Protein AF-0000000067827475 (afdb_homodimer)

Secondary structure (DSSP, 8-state):
-----BSHHHHHHHHHHTB-TTSPBPPHHHHHHHHHHHHHHHTPBP--HHHHHHHHHHHHHTTTS-HHHHHHHHHHHTPPPPPHHHHHHHHS--/-----BSHHHHHHHHHHTB-TTSPBPPHHHHHHHHHHHHHHHTPBP--HHHHHHHHHHHHHTTTS-HHHHHHHHHHHTPPPPPHHHHHHHHS--

Sequence (188 aa):
MANTTKGADAIDQAIAAGIDFDGSAIPEAKLELYHQVMGLEAGRQRSGVSNTMRSRIVRIGAKHIVQAELDQKLIDAGFAPLKDKEIAFFYGAKMANTTKGADAIDQAIAAGIDFDGSAIPEAKLELYHQVMGLEAGRQRSGVSNTMRSRIVRIGAKHIVQAELDQKLIDAGFAPLKDKEIAFFYGAK

pLDDT: mean 93.43, std 9.94, range [40.47, 98.94]

Radius of gyration: 17.12 Å; Cα contacts (8 Å, |Δi|>4): 199; chains: 2; bounding box: 33×44×40 Å

Foldseek 3Di:
DPLDPDDPVSVVVCLVVQADPVGDGNDPVVSVVVCVVVVVCPPDDDDCPVVVVVVVCLVVVLVPDPQVVSQVVCVVVPHHGDDPVSCCVSVNDD/DPLDPDDPVSVVVCLVVQADPVGHGNDPVVSVVVCVVVVVCPPDDDDCPVVVVVVVCLVVVLVPPPQVVSQVVCVVVPHHGDDPVSCCVSVNDD

Structure (mmCIF, N/CA/C/O backbone):
data_AF-0000000067827475-model_v1
#
loop_
_entity.id
_entity.type
_entity.pdbx_description
1 polymer 'Ssr1528 protein'
#
loop_
_atom_site.group_PDB
_atom_site.id
_atom_site.type_symbol
_atom_site.label_atom_id
_atom_site.label_alt_id
_atom_site.label_comp_id
_atom_site.label_asym_id
_atom_site.label_entity_id
_atom_site.label_seq_id
_atom_site.pdbx_PDB_ins_code
_atom_site.Cartn_x
_atom_site.Cartn_y
_atom_site.Cartn_z
_atom_site.occupancy
_atom_site.B_iso_or_equiv
_atom_site.auth_seq_id
_atom_site.auth_comp_id
_atom_site.auth_asym_id
_atom_site.auth_atom_id
_atom_site.pdbx_PDB_model_num
ATOM 1 N N . MET A 1 1 ? -7.117 -18.734 19.328 1 40.47 1 MET A N 1
ATOM 2 C CA . MET A 1 1 ? -7.512 -17.328 19.375 1 40.47 1 MET A CA 1
ATOM 3 C C . MET A 1 1 ? -8.281 -16.938 18.109 1 40.47 1 MET A C 1
ATOM 5 O O . MET A 1 1 ? -8.023 -17.484 17.031 1 40.47 1 MET A O 1
ATOM 9 N N . ALA A 1 2 ? -9.352 -16.469 18.281 1 47.12 2 ALA A N 1
ATOM 10 C CA . ALA A 1 2 ? -10.258 -16.281 17.156 1 47.12 2 ALA A CA 1
ATOM 11 C C . ALA A 1 2 ? -9.617 -15.445 16.062 1 47.12 2 ALA A C 1
ATOM 13 O O . ALA A 1 2 ? -9.109 -14.352 16.328 1 47.12 2 ALA A O 1
ATOM 14 N N . ASN A 1 3 ? -9.086 -16.031 14.977 1 60.97 3 ASN A N 1
ATOM 15 C CA . ASN A 1 3 ? -8.43 -15.344 13.867 1 60.97 3 ASN A CA 1
ATOM 16 C C . ASN A 1 3 ? -9.297 -14.211 13.32 1 60.97 3 ASN A C 1
ATOM 18 O O . ASN A 1 3 ? -10.383 -14.445 12.797 1 60.97 3 ASN A O 1
ATOM 22 N N . THR A 1 4 ? -9.141 -13.016 13.883 1 77.06 4 THR A N 1
ATOM 23 C CA . THR A 1 4 ? -9.977 -11.898 13.438 1 77.06 4 THR A CA 1
ATOM 24 C C . THR A 1 4 ? -9.82 -11.664 11.938 1 77.06 4 THR A C 1
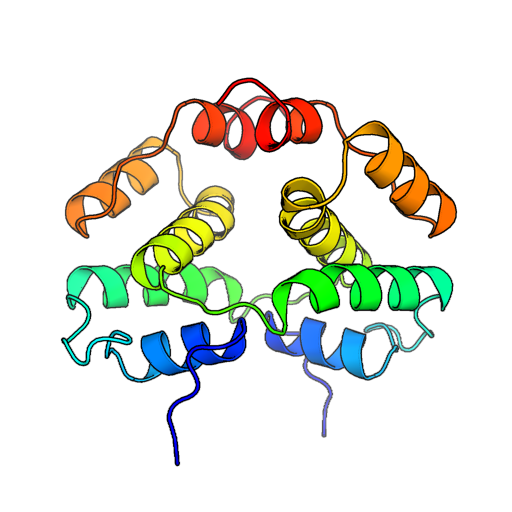ATOM 26 O O . THR A 1 4 ? -8.781 -11.984 11.359 1 77.06 4 THR A O 1
ATOM 29 N N . THR A 1 5 ? -10.914 -11.336 11.25 1 84 5 THR A N 1
ATOM 30 C CA . THR A 1 5 ? -10.922 -10.961 9.836 1 84 5 THR A CA 1
ATOM 31 C C . THR A 1 5 ? -11.023 -9.453 9.68 1 84 5 THR A C 1
ATOM 33 O O . THR A 1 5 ? -11.32 -8.961 8.586 1 84 5 THR A O 1
ATOM 36 N N . LYS A 1 6 ? -10.789 -8.859 10.789 1 86.62 6 LYS A N 1
ATOM 37 C CA . LYS A 1 6 ? -10.953 -7.406 10.75 1 86.62 6 LYS A CA 1
ATOM 38 C C . LYS A 1 6 ? -9.602 -6.703 10.672 1 86.62 6 LYS A C 1
ATOM 40 O O . LYS A 1 6 ? -8.68 -7.027 11.43 1 86.62 6 LYS A O 1
ATOM 45 N N . GLY A 1 7 ? -9.516 -5.797 9.703 1 87 7 GLY A N 1
ATOM 46 C CA . GLY A 1 7 ? -8.32 -4.965 9.633 1 87 7 GLY A CA 1
ATOM 47 C C . GLY A 1 7 ? -7.207 -5.582 8.812 1 87 7 GLY A C 1
ATOM 48 O O . GLY A 1 7 ? -7.281 -6.758 8.445 1 87 7 GLY A O 1
ATOM 49 N N . ALA A 1 8 ? -6.168 -4.723 8.602 1 87.25 8 ALA A N 1
ATOM 50 C CA . ALA A 1 8 ? -5.051 -5.129 7.754 1 87.25 8 ALA A CA 1
ATOM 51 C C . ALA A 1 8 ? -4.242 -6.25 8.406 1 87.25 8 ALA A C 1
ATOM 53 O O . ALA A 1 8 ? -3.721 -7.129 7.711 1 87.25 8 ALA A O 1
ATOM 54 N N . ASP A 1 9 ? -4.184 -6.258 9.68 1 90.31 9 ASP A N 1
ATOM 55 C CA . ASP A 1 9 ? -3.418 -7.273 10.398 1 90.31 9 ASP A CA 1
ATOM 56 C C . ASP A 1 9 ? -3.98 -8.672 10.133 1 90.31 9 ASP A C 1
ATOM 58 O O . ASP A 1 9 ? -3.232 -9.648 10.109 1 90.31 9 ASP A O 1
ATOM 62 N N . ALA A 1 10 ? -5.254 -8.719 10 1 92.75 10 ALA A N 1
ATOM 63 C CA . ALA A 1 10 ? -5.879 -10.008 9.719 1 92.75 10 ALA A CA 1
ATOM 64 C C . ALA A 1 10 ? -5.383 -10.586 8.398 1 92.75 10 ALA A C 1
ATOM 66 O O . ALA A 1 10 ? -5.141 -11.789 8.297 1 92.75 10 ALA A O 1
ATOM 67 N N . ILE A 1 11 ? -5.18 -9.742 7.41 1 94.31 11 ILE A N 1
ATOM 68 C CA . ILE A 1 11 ? -4.703 -10.172 6.102 1 94.31 11 ILE A CA 1
ATOM 69 C C . ILE A 1 11 ? -3.26 -10.656 6.211 1 94.31 11 ILE A C 1
ATOM 71 O O . ILE A 1 11 ? -2.904 -11.703 5.664 1 94.31 11 ILE A O 1
ATOM 75 N N . ASP A 1 12 ? -2.498 -9.891 6.949 1 93.5 12 ASP A N 1
ATOM 76 C CA . ASP A 1 12 ? -1.101 -10.273 7.141 1 93.5 12 ASP A CA 1
ATOM 77 C C . ASP A 1 12 ? -0.989 -11.641 7.809 1 93.5 12 ASP A C 1
ATOM 79 O O . ASP A 1 12 ? -0.145 -12.453 7.43 1 93.5 12 ASP A O 1
ATOM 83 N N . GLN A 1 13 ? -1.803 -11.906 8.789 1 94.5 13 GLN A N 1
ATOM 84 C CA . GLN A 1 13 ? -1.788 -13.18 9.492 1 94.5 13 GLN A CA 1
ATOM 85 C C . GLN A 1 13 ? -2.221 -14.32 8.57 1 94.5 13 GLN A C 1
ATOM 87 O O . GLN A 1 13 ? -1.64 -15.406 8.602 1 94.5 13 GLN A O 1
ATOM 92 N N . ALA A 1 14 ? -3.205 -14.039 7.773 1 96.12 14 ALA A N 1
ATOM 93 C CA . ALA A 1 14 ? -3.668 -15.039 6.812 1 96.12 14 ALA A CA 1
ATOM 94 C C . ALA A 1 14 ? -2.561 -15.406 5.832 1 96.12 14 ALA A C 1
ATOM 96 O O . ALA A 1 14 ? -2.324 -16.594 5.57 1 96.12 14 ALA A O 1
ATOM 97 N N . ILE A 1 15 ? -1.846 -14.398 5.32 1 96.75 15 ILE A N 1
ATOM 98 C CA . ILE A 1 15 ? -0.766 -14.609 4.363 1 96.75 15 ILE A CA 1
ATOM 99 C C . ILE A 1 15 ? 0.366 -15.391 5.031 1 96.75 15 ILE A C 1
ATOM 101 O O . ILE A 1 15 ? 0.892 -16.344 4.457 1 96.75 15 ILE A O 1
ATOM 105 N N . ALA A 1 16 ? 0.678 -15.031 6.227 1 95.81 16 ALA A N 1
ATOM 106 C CA . ALA A 1 16 ? 1.757 -15.688 6.961 1 95.81 16 ALA A CA 1
ATOM 107 C C . ALA A 1 16 ? 1.43 -17.156 7.215 1 95.81 16 ALA A C 1
ATOM 109 O O . ALA A 1 16 ? 2.309 -18.016 7.137 1 95.81 16 ALA A O 1
ATOM 110 N N . ALA A 1 17 ? 0.169 -17.422 7.441 1 96.5 17 ALA A N 1
ATOM 111 C CA . ALA A 1 17 ? -0.272 -18.781 7.738 1 96.5 17 ALA A CA 1
ATOM 112 C C . ALA A 1 17 ? -0.487 -19.594 6.457 1 96.5 17 ALA A C 1
ATOM 114 O O . ALA A 1 17 ? -0.572 -20.812 6.492 1 96.5 17 ALA A O 1
ATOM 115 N N . GLY A 1 18 ? -0.615 -18.844 5.289 1 97.5 18 GLY A N 1
ATOM 116 C CA . GLY A 1 18 ? -0.932 -19.5 4.031 1 97.5 18 GLY A CA 1
ATOM 117 C C . GLY A 1 18 ? -2.354 -20.031 3.975 1 97.5 18 GLY A C 1
ATOM 118 O O . GLY A 1 18 ? -2.627 -21.031 3.299 1 97.5 18 GLY A O 1
ATOM 119 N N . ILE A 1 19 ? -3.211 -19.484 4.828 1 96.44 19 ILE A N 1
ATOM 120 C CA . ILE A 1 19 ? -4.594 -19.938 4.93 1 96.44 19 ILE A CA 1
ATOM 121 C C . ILE A 1 19 ? -5.543 -18.75 4.762 1 96.44 19 ILE A C 1
ATOM 123 O O . ILE A 1 19 ? -5.422 -17.75 5.469 1 96.44 19 ILE A O 1
ATOM 127 N N . ASP A 1 20 ? -6.453 -18.891 3.818 1 95.62 20 ASP A N 1
ATOM 128 C CA . ASP A 1 20 ? -7.449 -17.844 3.588 1 95.62 20 ASP A CA 1
ATOM 129 C C . ASP A 1 20 ? -8.469 -17.797 4.727 1 95.62 20 ASP A C 1
ATOM 131 O O . ASP A 1 20 ? -8.5 -18.688 5.574 1 95.62 20 ASP A O 1
ATOM 135 N N . PHE A 1 21 ? -9.297 -16.734 4.762 1 93.06 21 PHE A N 1
ATOM 136 C CA . PHE A 1 21 ? -10.258 -16.531 5.844 1 93.06 21 PHE A CA 1
ATOM 137 C C . PHE A 1 21 ? -11.312 -17.625 5.852 1 93.06 21 PHE A C 1
ATOM 139 O O . PHE A 1 21 ? -11.859 -17.953 6.902 1 93.06 21 PHE A O 1
ATOM 146 N N . ASP A 1 22 ? -11.508 -18.219 4.723 1 92.44 22 ASP A N 1
ATOM 147 C CA . ASP A 1 22 ? -12.5 -19.297 4.656 1 92.44 22 ASP A CA 1
ATOM 148 C C . ASP A 1 22 ? -11.898 -20.641 5.047 1 92.44 22 ASP A C 1
ATOM 150 O O . ASP A 1 22 ? -12.57 -21.672 5.004 1 92.44 22 ASP A O 1
ATOM 154 N N . GLY A 1 23 ? -10.633 -20.656 5.34 1 93.5 23 GLY A N 1
ATOM 155 C CA . GLY A 1 23 ? -9.977 -21.859 5.824 1 93.5 23 GLY A CA 1
ATOM 156 C C . GLY A 1 23 ? -9.219 -22.609 4.746 1 93.5 23 GLY A C 1
ATOM 157 O O . GLY A 1 23 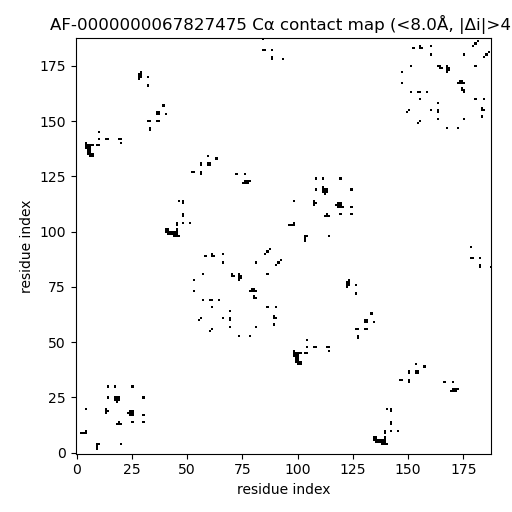? -8.461 -23.531 5.039 1 93.5 23 GLY A O 1
ATOM 158 N N . SER A 1 24 ? -9.352 -22.281 3.549 1 96.12 24 SER A N 1
ATOM 159 C CA . SER A 1 24 ? -8.648 -22.953 2.461 1 96.12 24 SER A CA 1
ATOM 160 C C . SER A 1 24 ? -7.199 -22.5 2.371 1 96.12 24 SER A C 1
ATOM 162 O O . SER A 1 24 ? -6.867 -21.391 2.766 1 96.12 24 SER A O 1
ATOM 164 N N . ALA A 1 25 ? -6.402 -23.359 1.829 1 97.81 25 ALA A N 1
ATOM 165 C CA . ALA A 1 25 ? -5 -23.016 1.624 1 97.81 25 ALA A CA 1
ATOM 166 C C . ALA A 1 25 ? -4.848 -21.984 0.509 1 97.81 25 ALA A C 1
ATOM 168 O O . ALA A 1 25 ? -5.535 -22.062 -0.513 1 97.81 25 ALA A O 1
ATOM 169 N N . ILE A 1 26 ? -3.965 -21.016 0.69 1 97.69 26 ILE A N 1
ATOM 170 C CA . ILE A 1 26 ? -3.572 -20.125 -0.394 1 97.69 26 ILE A CA 1
ATOM 171 C C . ILE A 1 26 ? -2.668 -20.859 -1.375 1 97.69 26 ILE A C 1
ATOM 173 O O . ILE A 1 26 ? -1.703 -21.516 -0.967 1 97.69 26 ILE A O 1
ATOM 177 N N . PRO A 1 27 ? -2.996 -20.781 -2.67 1 98.38 27 PRO A N 1
ATOM 178 C CA . PRO A 1 27 ? -2.152 -21.5 -3.625 1 98.38 27 PRO A CA 1
ATOM 179 C C . PRO A 1 27 ? -0.668 -21.172 -3.457 1 98.38 27 PRO A C 1
ATOM 181 O O . PRO A 1 27 ? -0.298 -20.016 -3.279 1 98.38 27 PRO A O 1
ATOM 184 N N . GLU A 1 28 ? 0.141 -22.141 -3.555 1 98.38 28 GLU A N 1
ATOM 185 C CA . GLU A 1 28 ? 1.573 -22.031 -3.297 1 98.38 28 GLU A CA 1
ATOM 186 C C . GLU A 1 28 ? 2.223 -21.031 -4.246 1 98.38 28 GLU A C 1
ATOM 188 O O . GLU A 1 28 ? 3.072 -20.234 -3.832 1 98.38 28 GLU A O 1
ATOM 193 N N . ALA A 1 29 ? 1.906 -21.062 -5.504 1 98.75 29 ALA A N 1
ATOM 194 C CA . ALA A 1 29 ? 2.496 -20.172 -6.492 1 98.75 29 ALA A CA 1
ATOM 195 C C . ALA A 1 29 ? 2.244 -18.703 -6.129 1 98.75 29 ALA A C 1
ATOM 197 O O . ALA A 1 29 ? 3.104 -17.844 -6.344 1 98.75 29 ALA A O 1
ATOM 198 N N . LYS A 1 30 ? 1.068 -18.391 -5.629 1 98.81 30 LYS A N 1
ATOM 199 C CA . LYS A 1 30 ? 0.747 -17.031 -5.195 1 98.81 30 LYS A CA 1
ATOM 200 C C . LYS A 1 30 ? 1.595 -16.625 -3.994 1 98.81 30 LYS A C 1
ATOM 202 O O . LYS A 1 30 ? 2.137 -15.523 -3.957 1 98.81 30 LYS A O 1
ATOM 207 N N . LEU A 1 31 ? 1.713 -17.516 -3.033 1 98.75 31 LEU A N 1
ATOM 208 C CA . LEU A 1 31 ? 2.512 -17.234 -1.846 1 98.75 31 LEU A CA 1
ATOM 209 C C . LEU A 1 31 ? 3.979 -17.031 -2.213 1 98.75 31 LEU A C 1
ATOM 211 O O . LEU A 1 31 ? 4.637 -16.141 -1.691 1 98.75 31 LEU A O 1
ATOM 215 N N . GLU A 1 32 ? 4.457 -17.875 -3.064 1 98.69 32 GLU A N 1
ATOM 216 C CA . GLU A 1 32 ? 5.855 -17.781 -3.473 1 98.69 32 GLU A CA 1
ATOM 217 C C . GLU A 1 32 ? 6.152 -16.453 -4.152 1 98.69 32 GLU A C 1
ATOM 219 O O . GLU A 1 32 ? 7.145 -15.797 -3.836 1 98.69 32 GLU A O 1
ATOM 224 N N . LEU A 1 33 ? 5.281 -16.062 -5.109 1 98.88 33 LEU A N 1
ATOM 225 C CA . LEU A 1 33 ? 5.496 -14.773 -5.766 1 98.88 33 LEU A CA 1
ATOM 226 C C . LEU A 1 33 ? 5.43 -13.633 -4.758 1 98.88 33 LEU A C 1
ATOM 228 O O . LEU A 1 33 ? 6.242 -12.703 -4.812 1 98.88 33 LEU A O 1
ATOM 232 N N . TYR A 1 34 ? 4.465 -13.648 -3.867 1 98.75 34 TYR A N 1
ATOM 233 C CA . TYR A 1 34 ? 4.328 -12.617 -2.846 1 98.75 34 TYR A CA 1
ATOM 234 C C . TYR A 1 34 ? 5.605 -12.484 -2.029 1 98.75 34 TYR A C 1
ATOM 236 O O . TYR A 1 34 ? 6.148 -11.383 -1.893 1 98.75 34 TYR A O 1
ATOM 244 N N . HIS A 1 35 ? 6.125 -13.555 -1.583 1 98.19 35 HIS A N 1
ATOM 245 C CA . HIS A 1 35 ? 7.328 -13.539 -0.756 1 98.19 35 HIS A CA 1
ATOM 246 C C . HIS A 1 35 ? 8.531 -13.055 -1.55 1 98.19 35 HIS A C 1
ATOM 248 O O . HIS A 1 35 ? 9.367 -12.312 -1.026 1 98.19 35 HIS A O 1
ATOM 254 N N . GLN A 1 36 ? 8.609 -13.5 -2.76 1 98.25 36 GLN A N 1
ATOM 255 C CA . GLN A 1 36 ? 9.703 -13.047 -3.613 1 98.25 36 GLN A CA 1
ATOM 256 C C . GLN A 1 36 ? 9.68 -11.523 -3.773 1 98.25 36 GLN A C 1
ATOM 258 O O . GLN A 1 36 ? 10.703 -10.859 -3.6 1 98.25 36 GLN A O 1
ATOM 263 N N . VAL A 1 37 ? 8.523 -11 -4.086 1 98.06 37 VAL A N 1
ATOM 264 C CA . VAL A 1 37 ? 8.406 -9.578 -4.391 1 98.06 37 VAL A CA 1
ATOM 265 C C . VAL A 1 37 ? 8.57 -8.758 -3.113 1 98.06 37 VAL A C 1
ATOM 267 O O . VAL A 1 37 ? 9.289 -7.758 -3.098 1 98.06 37 VAL A O 1
ATOM 270 N N . MET A 1 38 ? 7.945 -9.18 -2.016 1 96.5 38 MET A N 1
ATOM 271 C CA . MET A 1 38 ? 8.102 -8.469 -0.75 1 96.5 38 MET A CA 1
ATOM 272 C C . MET A 1 38 ? 9.555 -8.516 -0.279 1 96.5 38 MET A C 1
ATOM 274 O O . MET A 1 38 ? 10.031 -7.57 0.345 1 96.5 38 MET A O 1
ATOM 278 N N . GLY A 1 39 ? 10.227 -9.609 -0.627 1 95.69 39 GLY A N 1
ATOM 279 C CA . GLY A 1 39 ? 11.625 -9.781 -0.258 1 95.69 39 GLY A CA 1
ATOM 280 C C . GLY A 1 39 ? 12.539 -8.758 -0.902 1 95.69 39 GLY A C 1
ATOM 281 O O . GLY A 1 39 ? 13.633 -8.492 -0.397 1 95.69 39 GLY A O 1
ATOM 282 N N . LEU A 1 40 ? 12.148 -8.172 -2.01 1 94.12 40 LEU A N 1
ATOM 283 C CA . LEU A 1 40 ? 12.953 -7.172 -2.705 1 94.12 40 LEU A CA 1
ATOM 284 C C . LEU A 1 40 ? 13.109 -5.914 -1.856 1 94.12 40 LEU A C 1
ATOM 286 O O . LEU A 1 40 ? 14.094 -5.184 -2 1 94.12 40 LEU A O 1
ATOM 290 N N . GLU A 1 41 ? 12.109 -5.688 -0.916 1 91 41 GLU A N 1
ATOM 291 C CA . GLU A 1 41 ? 12.156 -4.492 -0.079 1 91 41 GLU A CA 1
ATOM 292 C C . GLU A 1 41 ? 12.617 -4.828 1.336 1 91 41 GLU A C 1
ATOM 294 O O . GLU A 1 41 ? 12.875 -3.93 2.141 1 91 41 GLU A O 1
ATOM 299 N N . ALA A 1 42 ? 12.727 -6 1.774 1 86.94 42 ALA A N 1
ATOM 300 C CA . ALA A 1 42 ? 12.984 -6.418 3.15 1 86.94 42 ALA A CA 1
ATOM 301 C C . ALA A 1 42 ? 14.344 -5.926 3.629 1 86.94 42 ALA A C 1
ATOM 303 O O . ALA A 1 42 ? 14.5 -5.52 4.785 1 86.94 42 ALA A O 1
ATOM 304 N N . GLY A 1 43 ? 15.359 -5.82 2.848 1 84.69 43 GLY A N 1
ATOM 305 C CA . GLY A 1 43 ? 16.703 -5.461 3.285 1 84.69 43 GLY A CA 1
ATOM 306 C C . GLY A 1 43 ? 17.109 -4.066 2.861 1 84.69 43 GLY A C 1
ATOM 307 O O . GLY A 1 43 ? 18.219 -3.625 3.16 1 84.69 43 GLY A O 1
ATOM 308 N N . ARG A 1 44 ? 16.156 -3.402 2.354 1 88.44 44 ARG A N 1
ATOM 309 C CA . ARG A 1 44 ? 16.484 -2.062 1.874 1 88.44 44 ARG A CA 1
ATOM 310 C C . ARG A 1 44 ? 16.484 -1.055 3.02 1 88.44 44 ARG A C 1
ATOM 312 O O . ARG A 1 44 ? 15.586 -1.078 3.867 1 88.44 44 ARG A O 1
ATOM 319 N N . GLN A 1 45 ? 17.531 -0.198 2.986 1 89.31 45 GLN A N 1
ATOM 320 C CA . GLN A 1 45 ? 17.562 0.935 3.906 1 89.31 45 GLN A CA 1
ATOM 321 C C . GLN A 1 45 ? 16.453 1.937 3.586 1 89.31 45 GLN A C 1
ATOM 323 O O . GLN A 1 45 ? 16.344 2.395 2.447 1 89.31 45 GLN A O 1
ATOM 328 N N . ARG A 1 46 ? 15.672 2.201 4.672 1 90.31 46 ARG A N 1
ATOM 329 C CA . ARG A 1 46 ? 14.562 3.115 4.441 1 90.31 46 ARG A CA 1
ATOM 330 C C . ARG A 1 46 ? 14.891 4.516 4.949 1 90.31 46 ARG A C 1
ATOM 332 O O . ARG A 1 46 ? 15.656 4.672 5.902 1 90.31 46 ARG A O 1
ATOM 339 N N . SER A 1 47 ? 14.406 5.57 4.277 1 84.75 47 SER A N 1
ATOM 340 C CA . SER A 1 47 ? 14.586 6.961 4.68 1 84.75 47 SER A CA 1
ATOM 341 C C . SER A 1 47 ? 13.289 7.75 4.551 1 84.75 47 SER A C 1
ATOM 343 O O . SER A 1 47 ? 13.18 8.859 5.07 1 84.75 47 SER A O 1
ATOM 345 N N . GLY A 1 48 ? 12.281 7.238 4.023 1 89.44 48 GLY A N 1
ATOM 346 C CA . GLY A 1 48 ? 11.141 8.016 3.592 1 89.44 48 GLY A CA 1
ATOM 347 C C . GLY A 1 48 ? 9.914 7.812 4.461 1 89.44 48 GLY A C 1
ATOM 348 O O . GLY A 1 48 ? 8.82 7.543 3.953 1 89.44 48 GLY A O 1
ATOM 349 N N . VAL A 1 49 ? 10.055 8.141 5.789 1 95.88 49 VAL A N 1
ATOM 350 C CA . VAL A 1 49 ? 8.93 7.91 6.691 1 95.88 49 VAL A CA 1
ATOM 351 C C . VAL A 1 49 ? 7.738 8.766 6.262 1 95.88 49 VAL A C 1
ATOM 353 O O . VAL A 1 49 ? 6.637 8.25 6.07 1 95.88 49 VAL A O 1
ATOM 356 N N . SER A 1 50 ? 8.016 10.047 6.074 1 96.5 50 SER A N 1
ATOM 357 C CA . SER A 1 50 ? 6.949 10.953 5.664 1 96.5 50 SER A CA 1
ATOM 358 C C . SER A 1 50 ? 6.379 10.555 4.305 1 96.5 50 SER A C 1
ATOM 360 O O . SER A 1 50 ? 5.164 10.562 4.109 1 96.5 50 SER A O 1
ATOM 362 N N . ASN A 1 51 ? 7.203 10.164 3.441 1 95.5 51 ASN A N 1
ATOM 363 C CA . ASN A 1 51 ? 6.758 9.75 2.117 1 95.5 51 ASN A CA 1
ATOM 364 C C . ASN A 1 51 ? 5.883 8.5 2.191 1 95.5 51 ASN A C 1
ATOM 366 O O . ASN A 1 51 ? 4.887 8.391 1.476 1 95.5 51 ASN A O 1
ATOM 370 N N . THR A 1 52 ? 6.289 7.609 2.977 1 96.38 52 THR A N 1
ATOM 371 C CA . THR A 1 52 ? 5.5 6.391 3.127 1 96.38 52 THR A CA 1
ATOM 372 C C . THR A 1 52 ? 4.148 6.695 3.764 1 96.38 52 THR A C 1
ATOM 374 O O . THR A 1 52 ? 3.123 6.152 3.344 1 96.38 52 THR A O 1
ATOM 377 N N . MET A 1 53 ? 4.141 7.59 4.711 1 98.19 53 MET A N 1
ATOM 378 C CA . MET A 1 53 ? 2.877 8.023 5.301 1 98.19 53 MET A CA 1
ATOM 379 C C . MET A 1 53 ? 1.945 8.586 4.234 1 98.19 53 MET A C 1
ATOM 381 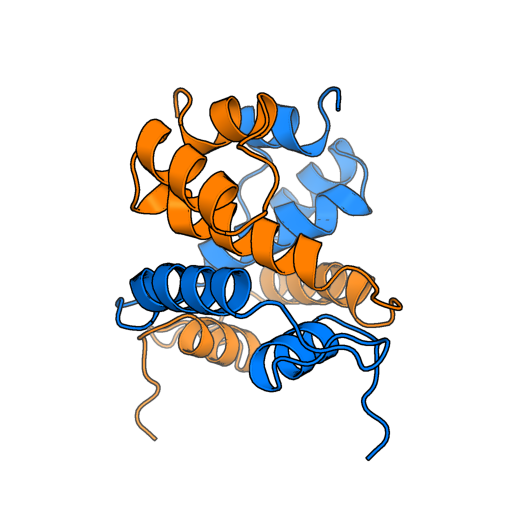O O . MET A 1 53 ? 0.773 8.219 4.164 1 98.19 53 MET A O 1
ATOM 385 N N . ARG A 1 54 ? 2.539 9.438 3.49 1 98.75 54 ARG A N 1
ATOM 386 C CA . ARG A 1 54 ? 1.724 10.07 2.459 1 98.75 54 ARG A CA 1
ATOM 387 C C . ARG A 1 54 ? 1.157 9.039 1.495 1 98.75 54 ARG A C 1
ATOM 389 O O . ARG A 1 54 ? -0.02 9.094 1.135 1 98.75 54 ARG A O 1
ATOM 396 N N . SER A 1 55 ? 2.012 8.156 1.09 1 97.56 55 SER A N 1
ATOM 397 C CA . SER A 1 55 ? 1.602 7.133 0.132 1 97.56 55 SER A CA 1
ATOM 398 C C . SER A 1 55 ? 0.457 6.289 0.681 1 97.56 55 SER A C 1
ATOM 400 O O . SER A 1 55 ? -0.496 5.98 -0.038 1 97.56 55 SER A O 1
ATOM 402 N N . ARG A 1 56 ? 0.554 5.914 1.896 1 97.69 56 ARG A N 1
ATOM 403 C CA . ARG A 1 56 ? -0.493 5.117 2.523 1 97.69 56 ARG A CA 1
ATOM 404 C C . ARG A 1 56 ? -1.771 5.93 2.697 1 97.69 56 ARG A C 1
ATOM 406 O O . ARG A 1 56 ? -2.873 5.418 2.48 1 97.69 56 ARG A O 1
ATOM 413 N N . ILE A 1 57 ? -1.619 7.176 3.092 1 98.62 57 ILE A N 1
ATOM 414 C CA . ILE A 1 57 ? -2.77 8.062 3.24 1 98.62 57 ILE A CA 1
ATOM 415 C C . ILE A 1 57 ? -3.496 8.188 1.902 1 98.62 57 ILE A C 1
ATOM 417 O O . ILE A 1 57 ? -4.723 8.094 1.845 1 98.62 57 ILE A O 1
ATOM 421 N N . VAL A 1 58 ? -2.766 8.375 0.853 1 98.69 58 VAL A N 1
ATOM 422 C CA . VAL A 1 58 ? -3.375 8.547 -0.463 1 98.69 58 VAL A CA 1
ATOM 423 C C . VAL A 1 58 ? -4.082 7.258 -0.876 1 98.69 58 VAL A C 1
ATOM 425 O O . VAL A 1 58 ? -5.238 7.285 -1.297 1 98.69 58 VAL A O 1
ATOM 428 N N . ARG A 1 59 ? -3.436 6.137 -0.691 1 97.19 59 ARG A N 1
ATOM 429 C CA . ARG A 1 59 ? -3.971 4.848 -1.123 1 97.19 59 ARG A CA 1
ATOM 430 C C . ARG A 1 59 ? -5.242 4.5 -0.357 1 97.19 59 ARG A C 1
ATOM 432 O O . ARG A 1 59 ? -6.25 4.121 -0.957 1 97.19 59 ARG A O 1
ATOM 439 N N . ILE A 1 60 ? -5.215 4.688 0.88 1 96.62 60 ILE A N 1
ATOM 440 C CA . ILE A 1 60 ? -6.352 4.309 1.715 1 96.62 60 ILE A CA 1
ATOM 441 C C . ILE A 1 60 ? -7.406 5.41 1.688 1 96.62 60 ILE A C 1
ATOM 443 O O . ILE A 1 60 ? -8.602 5.133 1.601 1 96.62 60 ILE A O 1
ATOM 447 N N . GLY A 1 61 ? -6.945 6.691 1.779 1 98.06 61 GLY A N 1
ATOM 448 C CA . GLY A 1 61 ? -7.867 7.82 1.798 1 98.06 61 GLY A CA 1
ATOM 449 C C . GLY A 1 61 ? -8.727 7.91 0.551 1 98.06 61 GLY A C 1
ATOM 450 O O . GLY A 1 61 ? -9.906 8.258 0.628 1 98.06 61 GLY A O 1
ATOM 451 N N . ALA A 1 62 ? -8.164 7.605 -0.553 1 97.88 62 ALA A N 1
ATOM 452 C CA . ALA A 1 62 ? -8.875 7.742 -1.822 1 97.88 62 ALA A CA 1
ATOM 453 C C . ALA A 1 62 ? -10.062 6.789 -1.894 1 97.88 62 ALA A C 1
ATOM 455 O O . ALA A 1 62 ? -10.984 6.988 -2.693 1 97.88 62 ALA A O 1
ATOM 456 N N . LYS A 1 63 ? -10.094 5.758 -1.077 1 94.56 63 LYS A N 1
ATOM 457 C CA . LYS A 1 63 ? -11.211 4.816 -1.05 1 94.56 63 LYS A CA 1
ATOM 458 C C . LYS A 1 63 ? -12.391 5.387 -0.269 1 94.56 63 LYS A C 1
ATOM 460 O O . LYS A 1 63 ? -13.508 4.887 -0.377 1 94.56 63 LYS A O 1
ATOM 465 N N . HIS A 1 64 ? -12.148 6.402 0.512 1 96.69 64 HIS A N 1
ATOM 466 C CA . HIS A 1 64 ? -13.148 6.82 1.487 1 96.69 64 HIS A CA 1
ATOM 467 C C . HIS A 1 64 ? -13.453 8.312 1.362 1 96.69 64 HIS A C 1
ATOM 469 O O . HIS A 1 64 ? -14.492 8.773 1.822 1 96.69 64 HIS A O 1
ATOM 475 N N . ILE A 1 65 ? -12.539 9.094 0.856 1 98 65 ILE A N 1
ATOM 476 C CA . ILE A 1 65 ? -12.602 10.547 0.87 1 98 65 ILE A CA 1
ATOM 477 C C . ILE A 1 65 ? -12.617 11.078 -0.562 1 98 65 ILE A C 1
ATOM 479 O O . ILE A 1 65 ? -11.852 10.617 -1.411 1 98 65 ILE A O 1
ATOM 483 N N . VAL A 1 66 ? -13.484 12.047 -0.774 1 98.5 66 VAL A N 1
ATOM 484 C CA . VAL A 1 66 ? -13.547 12.602 -2.121 1 98.5 66 VAL A CA 1
ATOM 485 C C . VAL A 1 66 ? -12.266 13.375 -2.424 1 98.5 66 VAL A C 1
ATOM 487 O O . VAL A 1 66 ? -11.586 13.844 -1.509 1 98.5 66 VAL A O 1
ATOM 490 N N . GLN A 1 67 ? -11.977 13.523 -3.658 1 98.69 67 GLN A N 1
ATOM 491 C CA . GLN A 1 67 ? -10.703 14.039 -4.148 1 98.69 67 GLN A CA 1
ATOM 492 C C . GLN A 1 67 ? -10.367 15.383 -3.512 1 98.69 67 GLN A C 1
ATOM 494 O O . GLN A 1 67 ? -9.281 15.562 -2.955 1 98.69 67 GLN A O 1
ATOM 499 N N . ALA A 1 68 ? -11.273 16.344 -3.604 1 98.56 68 ALA A N 1
ATOM 500 C CA . ALA A 1 68 ? -11.008 17.688 -3.135 1 98.56 68 ALA A CA 1
ATOM 501 C C . ALA A 1 68 ? -10.727 17.719 -1.636 1 98.56 68 ALA A C 1
ATOM 503 O O . ALA A 1 68 ? -9.844 18.438 -1.175 1 98.56 68 ALA A O 1
ATOM 504 N N . GLU A 1 69 ? -11.438 16.938 -0.938 1 98.81 69 GLU A N 1
ATOM 505 C CA . GLU A 1 69 ? -11.266 16.891 0.51 1 98.81 69 GLU A CA 1
ATOM 506 C C . GLU A 1 69 ? -9.93 16.25 0.883 1 98.81 69 GLU A C 1
ATOM 508 O O . GLU A 1 69 ? -9.227 16.734 1.771 1 98.81 69 GLU A O 1
ATOM 513 N N . LEU A 1 70 ? -9.602 15.164 0.189 1 98.81 70 LEU A N 1
ATOM 514 C CA . LEU A 1 70 ? -8.32 14.523 0.472 1 98.81 70 LEU A CA 1
ATOM 515 C C . LEU A 1 70 ? -7.164 15.453 0.136 1 98.81 70 LEU A C 1
ATOM 517 O O . LEU A 1 70 ? -6.18 15.516 0.877 1 98.81 70 LEU A O 1
ATOM 521 N N . ASP A 1 71 ? -7.273 16.141 -0.919 1 98.75 71 ASP A N 1
ATOM 522 C CA . ASP A 1 71 ? -6.258 17.109 -1.298 1 98.75 71 ASP A CA 1
ATOM 523 C C . ASP A 1 71 ? -6.043 18.141 -0.189 1 98.75 71 ASP A C 1
ATOM 525 O O . ASP A 1 71 ? -4.906 18.406 0.204 1 98.75 71 ASP A O 1
ATOM 529 N N . GLN A 1 72 ? -7.105 18.594 0.312 1 98.75 72 GLN A N 1
ATOM 530 C CA . GLN A 1 72 ? -7.035 19.625 1.352 1 98.75 72 GLN A CA 1
ATOM 531 C C . GLN A 1 72 ? -6.465 19.047 2.646 1 98.75 72 GLN A C 1
ATOM 533 O O . GLN A 1 72 ? -5.688 19.719 3.334 1 98.75 72 GLN A O 1
ATOM 538 N N . LYS A 1 73 ? -6.855 17.875 2.949 1 98.88 73 LYS A N 1
ATOM 539 C CA . LYS A 1 73 ? -6.332 17.234 4.152 1 98.88 73 LYS A CA 1
ATOM 540 C C . LYS A 1 73 ? -4.824 17.047 4.059 1 98.88 73 LYS A C 1
ATOM 542 O O . LYS A 1 73 ? -4.105 17.266 5.039 1 98.88 73 LYS A O 1
ATOM 547 N N . LEU A 1 74 ? -4.391 16.688 2.891 1 98.94 74 LEU A N 1
ATOM 548 C CA . LEU A 1 74 ? -2.955 16.531 2.672 1 98.94 74 LEU A CA 1
ATOM 549 C C . LEU A 1 74 ? -2.227 17.859 2.869 1 98.94 74 LEU A C 1
ATOM 551 O O . LEU A 1 74 ? -1.241 17.922 3.607 1 98.94 74 LEU A O 1
ATOM 555 N N . ILE A 1 75 ? -2.721 18.875 2.354 1 98.81 75 ILE A N 1
ATOM 556 C CA . ILE A 1 75 ? -2.098 20.188 2.42 1 98.81 75 ILE A CA 1
ATOM 557 C C . ILE A 1 75 ? -2.082 20.672 3.865 1 98.81 75 ILE A C 1
ATOM 559 O O . ILE A 1 75 ? -1.049 21.125 4.363 1 98.81 75 ILE A O 1
ATOM 563 N N . ASP A 1 76 ? -3.145 20.531 4.535 1 98.81 76 ASP A N 1
ATOM 564 C CA . ASP A 1 76 ? -3.275 21 5.91 1 98.81 76 ASP A CA 1
ATOM 565 C C . ASP A 1 76 ? -2.283 20.297 6.828 1 98.81 76 ASP A C 1
ATOM 567 O O . ASP A 1 76 ? -1.785 20.891 7.789 1 98.81 76 ASP A O 1
ATOM 571 N N . ALA A 1 77 ? -2.006 19.078 6.531 1 98.81 77 ALA A N 1
ATOM 572 C CA . ALA A 1 77 ? -1.128 18.281 7.387 1 98.81 77 ALA A CA 1
ATOM 573 C C . ALA A 1 77 ? 0.337 18.484 7.012 1 98.81 77 ALA A C 1
ATOM 575 O O . ALA A 1 77 ? 1.235 18 7.699 1 98.81 77 ALA A O 1
ATOM 576 N N . GLY A 1 78 ? 0.542 19.203 5.855 1 98.62 78 GLY A N 1
ATOM 577 C CA . GLY A 1 78 ? 1.909 19.484 5.445 1 98.62 78 GLY A CA 1
ATOM 578 C C . GLY A 1 78 ? 2.455 18.469 4.461 1 98.62 78 GLY A C 1
ATOM 579 O O . GLY A 1 78 ? 3.67 18.328 4.305 1 98.62 78 GLY A O 1
ATOM 580 N N . PHE A 1 79 ? 1.587 17.672 3.824 1 98.69 79 PHE A N 1
ATOM 581 C CA . PHE A 1 79 ? 1.969 16.797 2.729 1 98.69 79 PHE A CA 1
ATOM 582 C C . PHE A 1 79 ? 1.743 17.469 1.383 1 98.69 79 PHE A C 1
ATOM 584 O O . PHE A 1 79 ? 0.974 18.438 1.288 1 98.69 79 PHE A O 1
ATOM 591 N N . ALA A 1 80 ? 2.469 17 0.409 1 98.38 80 ALA A N 1
ATOM 592 C CA . ALA A 1 80 ? 2.176 17.453 -0.951 1 98.38 80 ALA A CA 1
ATOM 593 C C . ALA A 1 80 ? 0.763 17.062 -1.365 1 98.38 80 ALA A C 1
ATOM 595 O O . ALA A 1 80 ? 0.298 15.961 -1.038 1 98.38 80 ALA A O 1
ATOM 596 N N . PRO A 1 81 ? 0.112 17.891 -2.123 1 98.62 81 PRO A N 1
ATOM 597 C CA . PRO A 1 81 ? -1.217 17.547 -2.633 1 98.62 81 PRO A CA 1
ATOM 598 C C . PRO A 1 81 ? -1.187 16.375 -3.605 1 98.62 81 PRO A C 1
ATOM 600 O O . PRO A 1 81 ? -0.11 15.859 -3.934 1 98.62 81 PRO A O 1
ATOM 603 N N . LEU A 1 82 ? -2.336 15.938 -3.99 1 98.62 82 LEU A N 1
ATOM 604 C CA . LEU A 1 82 ? -2.432 14.828 -4.938 1 98.62 82 LEU A CA 1
ATOM 605 C C . LEU A 1 82 ? -1.773 15.195 -6.262 1 98.62 82 LEU A C 1
ATOM 607 O O . LEU A 1 82 ? -1.98 16.297 -6.785 1 98.62 82 LEU A O 1
ATOM 611 N N . LYS A 1 83 ? -0.946 14.266 -6.703 1 96.69 83 LYS A N 1
ATOM 612 C CA . LYS A 1 83 ? -0.375 14.406 -8.039 1 96.69 83 LYS A CA 1
ATOM 613 C C . LYS A 1 83 ? -1.387 14.023 -9.117 1 96.69 83 LYS A C 1
ATOM 615 O O . LYS A 1 83 ? -2.328 13.273 -8.844 1 96.69 83 LYS A O 1
ATOM 620 N N . ASP A 1 84 ? -1.114 14.43 -10.359 1 95.69 84 ASP A N 1
ATOM 621 C CA . ASP A 1 84 ? -2.016 14.133 -11.469 1 95.69 84 ASP A CA 1
ATOM 622 C C . ASP A 1 84 ? -2.16 12.625 -11.672 1 95.69 84 ASP A C 1
ATOM 624 O O . ASP A 1 84 ? -3.266 12.125 -11.891 1 95.69 84 ASP A O 1
ATOM 628 N N . LYS A 1 85 ? -1.124 11.922 -11.594 1 95.5 85 LYS A N 1
ATOM 629 C CA . LYS A 1 85 ? -1.181 10.484 -11.812 1 95.5 85 LYS A CA 1
ATOM 630 C C . LYS A 1 85 ? -1.953 9.781 -10.695 1 95.5 85 LYS A C 1
ATOM 632 O O . LYS A 1 85 ? -2.625 8.773 -10.938 1 95.5 85 LYS A O 1
ATOM 637 N N . GLU A 1 86 ? -1.838 10.344 -9.531 1 97.19 86 GLU A N 1
ATOM 638 C CA . GLU A 1 86 ? -2.619 9.797 -8.43 1 97.19 86 GLU A CA 1
ATOM 639 C C . GLU A 1 86 ? -4.113 10.039 -8.633 1 97.19 86 GLU A C 1
ATOM 641 O O . GLU A 1 86 ? -4.93 9.148 -8.398 1 97.19 86 GLU A O 1
ATOM 646 N N . ILE A 1 87 ? -4.371 11.242 -9.008 1 97.56 87 ILE A N 1
ATOM 647 C CA . ILE A 1 87 ? -5.762 11.586 -9.273 1 97.56 87 ILE A CA 1
ATOM 648 C C . ILE A 1 87 ? -6.32 10.672 -10.367 1 97.56 87 ILE A C 1
ATOM 650 O O . ILE A 1 87 ? -7.406 10.109 -10.219 1 97.56 87 ILE A O 1
ATOM 654 N N . ALA A 1 88 ? -5.613 10.477 -11.422 1 95.31 88 ALA A N 1
ATOM 655 C CA . ALA A 1 88 ? -6.047 9.625 -12.523 1 95.31 88 ALA A CA 1
ATOM 656 C C . ALA A 1 88 ? -6.223 8.18 -12.062 1 95.31 88 ALA A C 1
ATOM 658 O O . ALA A 1 88 ? -7.188 7.512 -12.445 1 95.31 88 ALA A O 1
ATOM 659 N N . PHE A 1 89 ? -5.438 7.715 -11.266 1 96.44 89 PHE A N 1
ATOM 660 C CA . PHE A 1 89 ? -5.441 6.32 -10.836 1 96.44 89 PHE A CA 1
ATOM 661 C C . PHE A 1 89 ? -6.555 6.07 -9.828 1 96.44 89 PHE A C 1
ATOM 663 O O . PHE A 1 89 ? -7.312 5.105 -9.961 1 96.44 89 PHE A O 1
ATOM 670 N N . PHE A 1 90 ? -6.66 6.992 -8.867 1 97.25 90 PHE A N 1
ATOM 671 C CA . PHE A 1 90 ? -7.52 6.68 -7.727 1 97.25 90 PHE A CA 1
ATOM 672 C C . PHE A 1 90 ? -8.922 7.227 -7.945 1 97.25 90 PHE A C 1
ATOM 674 O O . PHE A 1 90 ? -9.891 6.703 -7.391 1 97.25 90 PHE A O 1
ATOM 681 N N . TYR A 1 91 ? -9.047 8.242 -8.742 1 96.88 91 TYR A N 1
ATOM 682 C CA . TYR A 1 91 ? -10.352 8.883 -8.875 1 96.88 91 TYR A CA 1
ATOM 683 C C . TYR A 1 91 ? -10.852 8.82 -10.312 1 96.88 91 TYR A C 1
ATOM 685 O O . TYR A 1 91 ? -12 9.164 -10.594 1 96.88 91 TYR A O 1
ATOM 693 N N . GLY A 1 92 ? -9.859 8.523 -11.188 1 88.69 92 GLY A N 1
ATOM 694 C CA . GLY A 1 92 ? -10.258 8.438 -12.586 1 88.69 92 GLY A CA 1
ATOM 695 C C . GLY A 1 92 ? -11.188 7.277 -12.867 1 88.69 92 GLY A C 1
ATOM 696 O O . GLY A 1 92 ? -11.531 6.512 -11.961 1 88.69 92 GLY A O 1
ATOM 697 N N . ALA A 1 93 ? -11.492 7.184 -14.031 1 74.25 93 ALA A N 1
ATOM 698 C CA . ALA A 1 93 ? -12.445 6.168 -14.484 1 74.25 93 ALA A CA 1
ATOM 699 C C . ALA A 1 93 ? -11.883 4.766 -14.266 1 74.25 93 ALA A C 1
ATOM 701 O O . ALA A 1 93 ? -10.68 4.543 -14.406 1 74.25 93 ALA A O 1
ATOM 702 N N . LYS A 1 94 ? -12.586 3.98 -13.602 1 64.31 94 LYS A N 1
ATOM 703 C CA . LYS A 1 94 ? -12.242 2.588 -13.328 1 64.31 94 LYS A CA 1
ATOM 704 C C . LYS A 1 94 ? -12.305 1.744 -14.594 1 64.31 94 LYS A C 1
ATOM 706 O O . LYS A 1 94 ? -13.078 2.049 -15.508 1 64.31 94 LYS A O 1
ATOM 711 N N . MET B 1 1 ? 17.438 -1.406 21.859 1 41.09 1 MET B N 1
ATOM 712 C CA . MET B 1 1 ? 17.516 -2.273 20.688 1 41.09 1 MET B CA 1
ATOM 713 C C . MET B 1 1 ? 17.75 -1.458 19.422 1 41.09 1 MET B C 1
ATOM 715 O O . MET B 1 1 ? 17.281 -0.323 19.312 1 41.09 1 MET B O 1
ATOM 719 N N . ALA B 1 2 ? 18.703 -1.797 18.781 1 46.31 2 ALA B N 1
ATOM 720 C CA . ALA B 1 2 ? 19.125 -0.938 17.672 1 46.31 2 ALA B CA 1
ATOM 721 C C . ALA B 1 2 ? 17.984 -0.711 16.688 1 46.31 2 ALA B C 1
ATOM 723 O O . ALA B 1 2 ? 17.359 -1.667 16.219 1 46.31 2 ALA B O 1
ATOM 724 N N . ASN B 1 3 ? 17.266 0.438 16.734 1 60.69 3 ASN B N 1
ATOM 725 C CA . ASN B 1 3 ? 16.141 0.788 15.859 1 60.69 3 ASN B CA 1
ATOM 726 C C . ASN B 1 3 ? 16.516 0.605 14.383 1 60.69 3 ASN B C 1
ATOM 728 O O . ASN B 1 3 ? 17.359 1.326 13.859 1 60.69 3 ASN B O 1
ATOM 732 N N . THR B 1 4 ? 16.312 -0.577 13.836 1 76.94 4 THR B N 1
ATOM 733 C CA . THR B 1 4 ? 16.703 -0.825 12.453 1 76.94 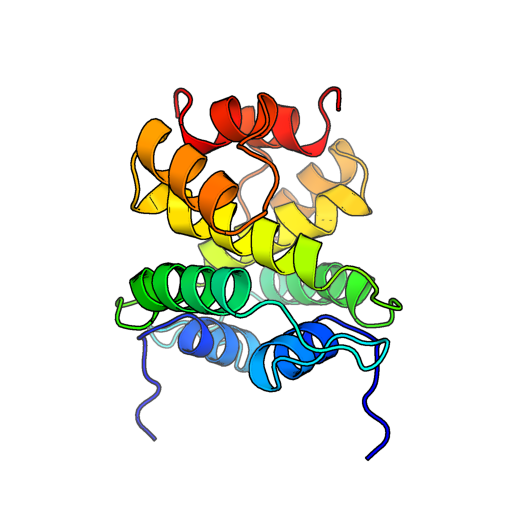4 THR B CA 1
ATOM 734 C C . THR B 1 4 ? 15.969 0.121 11.508 1 76.94 4 THR B C 1
ATOM 736 O O . THR B 1 4 ? 14.867 0.582 11.82 1 76.94 4 THR B O 1
ATOM 739 N N . THR B 1 5 ? 16.672 0.63 10.523 1 84.5 5 THR B N 1
ATOM 740 C CA . THR B 1 5 ? 16.094 1.443 9.461 1 84.5 5 THR B CA 1
ATOM 741 C C . THR B 1 5 ? 15.852 0.608 8.203 1 84.5 5 THR B C 1
ATOM 743 O O . THR B 1 5 ? 15.625 1.154 7.121 1 84.5 5 THR B O 1
ATOM 746 N N . LYS B 1 6 ? 15.883 -0.653 8.422 1 86.06 6 LYS B N 1
ATOM 747 C CA . LYS B 1 6 ? 15.75 -1.523 7.258 1 86.06 6 LYS B CA 1
ATOM 748 C C . LYS B 1 6 ? 14.359 -2.152 7.199 1 86.06 6 LYS B C 1
ATOM 750 O O . LYS B 1 6 ? 13.859 -2.654 8.203 1 86.06 6 LYS B O 1
ATOM 755 N N . GLY B 1 7 ? 13.797 -2.078 6.027 1 86.62 7 GLY B N 1
ATOM 756 C CA . GLY B 1 7 ? 12.531 -2.773 5.816 1 86.62 7 GLY B CA 1
ATOM 757 C C . GLY B 1 7 ? 11.328 -1.955 6.227 1 86.62 7 GLY B C 1
ATOM 758 O O . GLY B 1 7 ? 11.461 -0.906 6.859 1 86.62 7 GLY B O 1
ATOM 759 N N . ALA B 1 8 ? 10.156 -2.529 5.844 1 87.12 8 ALA B N 1
ATOM 760 C CA . ALA B 1 8 ? 8.891 -1.835 6.082 1 87.12 8 ALA B CA 1
ATOM 761 C C . ALA B 1 8 ? 8.586 -1.738 7.574 1 87.12 8 ALA B C 1
ATOM 763 O O . ALA B 1 8 ? 8.008 -0.753 8.031 1 87.12 8 ALA B O 1
ATOM 764 N N . ASP B 1 9 ? 9 -2.701 8.32 1 90.19 9 ASP B N 1
ATOM 765 C CA . ASP B 1 9 ? 8.75 -2.715 9.758 1 90.19 9 ASP B CA 1
ATOM 766 C C . ASP B 1 9 ? 9.406 -1.52 10.445 1 90.19 9 ASP B C 1
ATOM 768 O O . ASP B 1 9 ? 8.891 -0.999 11.43 1 90.19 9 ASP B O 1
ATOM 772 N N . ALA B 1 10 ? 10.531 -1.161 9.938 1 92.62 10 ALA B N 1
ATOM 773 C CA . ALA B 1 10 ? 11.219 -0.013 10.516 1 92.62 10 ALA B CA 1
ATOM 774 C C . ALA B 1 10 ? 10.383 1.255 10.391 1 92.62 10 ALA B C 1
ATOM 776 O O . ALA B 1 10 ? 10.328 2.064 11.32 1 92.62 10 ALA B O 1
ATOM 777 N N . ILE B 1 11 ? 9.688 1.406 9.273 1 94.31 11 ILE B N 1
ATOM 778 C CA . ILE B 1 11 ? 8.844 2.578 9.039 1 94.31 11 ILE B CA 1
ATOM 779 C C . ILE B 1 11 ? 7.648 2.551 9.984 1 94.31 11 ILE B C 1
ATOM 781 O O . ILE B 1 11 ? 7.305 3.568 10.594 1 94.31 11 ILE B O 1
ATOM 785 N N . ASP B 1 12 ? 7.098 1.381 10.109 1 93.44 12 ASP B N 1
ATOM 786 C CA . ASP B 1 12 ? 5.957 1.233 11.008 1 93.44 12 ASP B CA 1
ATOM 787 C C . ASP B 1 12 ? 6.336 1.595 12.445 1 93.44 12 ASP B C 1
ATOM 789 O O . ASP B 1 12 ? 5.566 2.254 13.148 1 93.44 12 ASP B O 1
ATOM 793 N N . GLN B 1 13 ? 7.48 1.188 12.891 1 94.5 13 GLN B N 1
ATOM 794 C CA . GLN B 1 13 ? 7.945 1.486 14.242 1 94.5 13 GLN B CA 1
ATOM 795 C C . GLN B 1 13 ? 8.203 2.98 14.422 1 94.5 13 GLN B C 1
ATOM 797 O O . GLN B 1 13 ? 7.871 3.553 15.461 1 94.5 13 GLN B O 1
ATOM 802 N N . ALA B 1 14 ? 8.773 3.566 13.406 1 96.06 14 ALA B N 1
ATOM 803 C CA . ALA B 1 14 ? 9.016 5.004 13.445 1 96.06 14 ALA B CA 1
ATOM 804 C C . ALA B 1 14 ? 7.711 5.781 13.578 1 96.06 14 ALA B C 1
ATOM 806 O O . ALA B 1 14 ? 7.609 6.695 14.406 1 96.06 14 ALA B O 1
ATOM 807 N N . ILE B 1 15 ? 6.691 5.379 12.805 1 96.75 15 ILE B N 1
ATOM 808 C CA . ILE B 1 15 ? 5.395 6.039 12.82 1 96.75 15 ILE B CA 1
ATOM 809 C C . ILE B 1 15 ? 4.734 5.848 14.188 1 96.75 15 ILE B C 1
ATOM 811 O O . ILE B 1 15 ? 4.211 6.801 14.773 1 96.75 15 ILE B O 1
ATOM 815 N N . ALA B 1 16 ? 4.824 4.68 14.695 1 95.81 16 ALA B N 1
ATOM 816 C CA . ALA B 1 16 ? 4.219 4.367 15.992 1 95.81 16 ALA B CA 1
ATOM 817 C C . ALA B 1 16 ? 4.867 5.18 17.109 1 95.81 16 ALA B C 1
ATOM 819 O O . ALA B 1 16 ? 4.188 5.633 18.031 1 95.81 16 ALA B O 1
ATOM 820 N N . ALA B 1 17 ? 6.152 5.395 16.984 1 96.5 17 ALA B N 1
ATOM 821 C CA . ALA B 1 17 ? 6.906 6.125 18 1 96.5 17 ALA B CA 1
ATOM 822 C C . ALA B 1 17 ? 6.77 7.633 17.797 1 96.5 17 ALA B C 1
ATOM 824 O O . ALA B 1 17 ? 7.074 8.414 18.703 1 96.5 17 ALA B O 1
ATOM 825 N N . GLY B 1 18 ? 6.34 8.055 16.547 1 97.56 18 GLY B N 1
ATOM 826 C CA . GLY B 1 18 ? 6.281 9.469 16.219 1 97.56 18 GLY B CA 1
ATOM 827 C C . GLY B 1 18 ? 7.652 10.102 16.062 1 97.56 18 GLY B C 1
ATOM 828 O O . GLY B 1 18 ? 7.828 11.297 16.328 1 97.56 18 GLY B O 1
ATOM 829 N N . ILE B 1 19 ? 8.656 9.25 15.812 1 96.38 19 ILE B N 1
ATOM 830 C CA . ILE B 1 19 ? 10.031 9.711 15.711 1 96.38 19 ILE B CA 1
ATOM 831 C C . ILE B 1 19 ? 10.633 9.242 14.383 1 96.38 19 ILE B C 1
ATOM 833 O O . ILE B 1 19 ? 10.609 8.055 14.07 1 96.38 19 ILE B O 1
ATOM 837 N N . ASP B 1 20 ? 11.148 10.195 13.617 1 95.56 20 ASP B N 1
ATOM 838 C CA . ASP B 1 20 ? 11.789 9.875 12.352 1 95.56 20 ASP B CA 1
ATOM 839 C C . ASP B 1 20 ? 13.125 9.172 12.578 1 95.56 20 ASP B C 1
ATOM 841 O O . ASP B 1 20 ? 13.625 9.125 13.703 1 95.56 20 ASP B O 1
ATOM 845 N N . PHE B 1 21 ? 13.711 8.609 11.5 1 92.94 21 PHE B N 1
ATOM 846 C CA . PHE B 1 21 ? 14.945 7.836 11.602 1 92.94 21 PHE B CA 1
ATOM 847 C C . PHE B 1 21 ? 16.109 8.719 12.047 1 92.94 21 PHE B C 1
ATOM 849 O O . PHE B 1 21 ? 17.047 8.25 12.68 1 92.94 21 PHE B O 1
ATOM 856 N N . ASP B 1 22 ? 15.977 9.977 11.789 1 92.31 22 ASP B N 1
ATOM 857 C CA . ASP B 1 22 ? 17.047 10.883 12.18 1 92.31 22 ASP B CA 1
ATOM 858 C C . ASP B 1 22 ? 16.875 11.352 13.625 1 92.31 22 ASP B C 1
ATOM 860 O O . ASP B 1 22 ? 17.656 12.164 14.117 1 92.31 22 ASP B O 1
ATOM 864 N N . GLY B 1 23 ? 15.836 10.93 14.258 1 93.31 23 GLY B N 1
ATOM 865 C CA . GLY B 1 23 ? 15.625 11.234 15.664 1 93.31 23 GLY B CA 1
ATOM 866 C C . GLY B 1 23 ? 14.672 12.391 15.891 1 93.31 23 GLY B C 1
ATOM 867 O O . GLY B 1 23 ? 14.242 12.633 17.031 1 93.31 23 GLY B O 1
ATOM 868 N N . SER B 1 24 ? 14.305 13.086 14.945 1 96.12 24 SER B N 1
ATOM 869 C CA . SER B 1 24 ? 13.383 14.211 15.094 1 96.12 24 SER B CA 1
ATOM 870 C C . SER B 1 24 ? 11.945 13.734 15.234 1 96.12 24 SER B C 1
ATOM 872 O O . SER B 1 24 ? 11.594 12.656 14.75 1 96.12 24 SER B O 1
ATOM 874 N N . ALA B 1 25 ? 11.172 14.562 15.859 1 97.81 25 ALA B N 1
ATOM 875 C CA . ALA B 1 25 ? 9.758 14.242 16 1 97.81 25 ALA B CA 1
ATOM 876 C C . ALA B 1 25 ? 9.031 14.375 14.664 1 97.81 25 ALA B C 1
ATOM 878 O O . ALA B 1 25 ? 9.297 15.305 13.898 1 97.81 25 ALA B O 1
ATOM 879 N N . ILE B 1 26 ? 8.117 13.453 14.375 1 97.69 26 ILE B N 1
ATOM 880 C CA . ILE B 1 26 ? 7.203 13.617 13.25 1 97.69 26 ILE B CA 1
ATOM 881 C C . ILE B 1 26 ? 6.145 14.664 13.586 1 97.69 26 ILE B C 1
ATOM 883 O O . ILE B 1 26 ? 5.527 14.609 14.656 1 97.69 26 ILE B O 1
ATOM 887 N N . PRO B 1 27 ? 5.941 15.633 12.68 1 98.38 27 PRO B N 1
ATOM 888 C CA . PRO B 1 27 ? 4.945 16.656 12.992 1 98.38 27 PRO B CA 1
ATOM 889 C C . PRO B 1 27 ? 3.596 16.078 13.391 1 98.38 27 PRO B C 1
ATOM 891 O O . PRO B 1 27 ? 3.117 15.125 12.758 1 98.38 27 PRO B O 1
ATOM 894 N N . GLU B 1 28 ? 2.992 16.641 14.359 1 98.38 28 GLU B N 1
ATOM 895 C CA . GLU B 1 28 ? 1.756 16.109 14.938 1 98.38 28 GLU B CA 1
ATOM 896 C C . GLU B 1 28 ? 0.638 16.062 13.906 1 98.38 28 GLU B C 1
ATOM 898 O O . GLU B 1 28 ? -0.127 15.102 13.852 1 98.38 28 GLU B O 1
ATOM 903 N N . ALA B 1 29 ? 0.484 17.078 13.109 1 98.75 29 ALA B N 1
ATOM 904 C CA . ALA B 1 29 ? -0.575 17.141 12.109 1 98.75 29 ALA B CA 1
ATOM 905 C C . ALA B 1 29 ? -0.47 15.977 11.133 1 98.75 29 ALA B C 1
ATOM 907 O O . ALA B 1 29 ? -1.486 15.43 10.688 1 98.75 29 ALA B O 1
ATOM 908 N N . LYS B 1 30 ? 0.727 15.609 10.75 1 98.81 30 LYS B N 1
ATOM 909 C CA . LYS B 1 30 ? 0.939 14.469 9.859 1 98.81 30 LYS B CA 1
ATOM 910 C C . LYS B 1 30 ? 0.533 13.156 10.531 1 98.81 30 LYS B C 1
ATOM 912 O O . LYS B 1 30 ? -0.147 12.328 9.93 1 98.81 30 LYS B O 1
ATOM 917 N N . LEU B 1 31 ? 0.938 12.992 11.773 1 98.75 31 LEU B N 1
ATOM 918 C CA . LEU B 1 31 ? 0.591 11.789 12.516 1 98.75 31 LEU B CA 1
ATOM 919 C C . LEU B 1 31 ? -0.919 11.68 12.703 1 98.75 31 LEU B C 1
ATOM 921 O O . LEU B 1 31 ? -1.489 10.594 12.562 1 98.75 31 LEU B O 1
ATOM 925 N N . GLU B 1 32 ? -1.521 12.758 13.023 1 98.69 32 GLU B N 1
ATOM 926 C CA . GLU B 1 32 ? -2.963 12.766 13.25 1 98.69 32 GLU B CA 1
ATOM 927 C C . GLU B 1 32 ? -3.719 12.359 11.984 1 98.69 32 GLU B C 1
ATOM 929 O O . GLU B 1 32 ? -4.625 11.523 12.039 1 98.69 32 GLU B O 1
ATOM 934 N N . LEU B 1 33 ? -3.34 12.969 10.844 1 98.88 33 LEU B N 1
ATOM 935 C CA . LEU B 1 33 ? -4.004 12.602 9.602 1 98.88 33 LEU B CA 1
ATOM 936 C C . LEU B 1 33 ? -3.777 11.125 9.281 1 98.88 33 LEU B C 1
ATOM 938 O O . LEU B 1 33 ? -4.699 10.43 8.859 1 98.88 33 LEU B O 1
ATOM 942 N N . TYR B 1 34 ? -2.562 10.633 9.43 1 98.75 34 TYR B N 1
ATOM 943 C CA . TYR B 1 34 ? -2.244 9.234 9.18 1 98.75 34 TYR B CA 1
ATOM 944 C C . TYR B 1 34 ? -3.139 8.312 10 1 98.75 34 TYR B C 1
ATOM 946 O O . TYR B 1 34 ? -3.781 7.414 9.453 1 98.75 34 TYR B O 1
ATOM 954 N N . HIS B 1 35 ? -3.266 8.586 11.242 1 98.19 35 HIS B N 1
ATOM 955 C CA . HIS B 1 35 ? -4.062 7.742 12.125 1 98.19 35 HIS B CA 1
ATOM 956 C C . HIS B 1 35 ? -5.543 7.809 11.766 1 98.19 35 HIS B C 1
ATOM 958 O O . HIS B 1 35 ? -6.242 6.797 11.805 1 98.19 35 HIS B O 1
ATOM 964 N N . GLN B 1 36 ? -5.977 8.984 11.453 1 98.25 36 GLN B N 1
ATOM 965 C CA . GLN B 1 36 ? -7.367 9.133 11.039 1 98.25 36 GLN B CA 1
ATOM 966 C C . GLN B 1 36 ? -7.672 8.289 9.812 1 98.25 36 GLN B C 1
ATOM 968 O O . GLN B 1 36 ? -8.656 7.551 9.781 1 98.25 36 GLN B O 1
ATOM 973 N N . VAL B 1 37 ? -6.832 8.383 8.828 1 98.06 37 VAL B N 1
ATOM 974 C CA . VAL B 1 37 ? -7.082 7.719 7.551 1 98.06 37 VAL B CA 1
ATOM 975 C C . VAL B 1 37 ? -6.91 6.211 7.707 1 98.06 37 VAL B C 1
ATOM 977 O O . VAL B 1 37 ? -7.734 5.434 7.23 1 98.06 37 VAL B O 1
ATOM 980 N N . MET B 1 38 ? -5.855 5.777 8.406 1 96.44 38 MET B N 1
ATOM 981 C CA . MET B 1 38 ? -5.66 4.352 8.641 1 96.44 38 MET B CA 1
ATOM 982 C C . MET B 1 38 ? -6.805 3.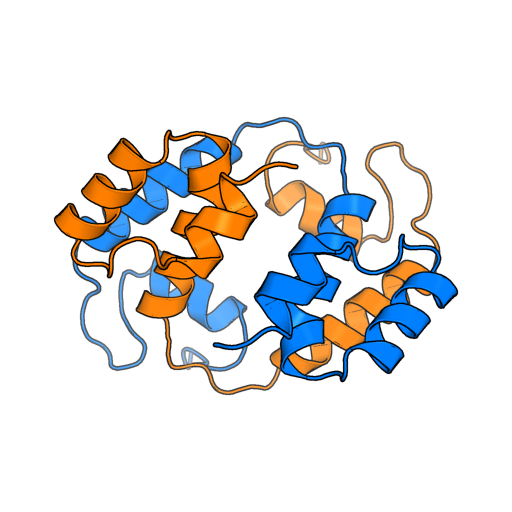771 9.461 1 96.44 38 MET B C 1
ATOM 984 O O . MET B 1 38 ? -7.184 2.613 9.281 1 96.44 38 MET B O 1
ATOM 988 N N . GLY B 1 39 ? -7.359 4.613 10.32 1 95.69 39 GLY B N 1
ATOM 989 C CA . GLY B 1 39 ? -8.469 4.203 11.172 1 95.69 39 GLY B CA 1
ATOM 990 C C . GLY B 1 39 ? -9.727 3.871 10.383 1 95.69 39 GLY B C 1
ATOM 991 O O . GLY B 1 39 ? -10.594 3.141 10.875 1 95.69 39 GLY B O 1
ATOM 992 N N . LEU B 1 40 ? -9.875 4.387 9.188 1 94.25 40 LEU B N 1
ATOM 993 C CA . LEU B 1 40 ? -11.039 4.129 8.344 1 94.25 40 LEU B CA 1
ATOM 994 C C . LEU B 1 40 ? -11.094 2.66 7.938 1 94.25 40 LEU B C 1
ATOM 996 O O . LEU B 1 40 ? -12.18 2.129 7.664 1 94.25 40 LEU B O 1
ATOM 1000 N N . GLU B 1 41 ? -9.883 1.979 7.941 1 91.06 41 GLU B N 1
ATOM 1001 C CA . GLU B 1 41 ? -9.836 0.579 7.531 1 91.06 41 GLU B CA 1
ATOM 1002 C C . GLU B 1 41 ? -9.688 -0.344 8.734 1 91.06 41 GLU B C 1
ATOM 1004 O O . GLU B 1 41 ? -9.805 -1.564 8.609 1 91.06 41 GLU B O 1
ATOM 1009 N N . ALA B 1 42 ? -9.414 0.066 9.883 1 87.06 42 ALA B N 1
ATOM 1010 C CA . ALA B 1 42 ? -9.078 -0.74 11.055 1 87.06 42 ALA B CA 1
ATOM 1011 C C . ALA B 1 42 ? -10.242 -1.638 11.453 1 87.06 42 ALA B C 1
ATOM 1013 O O . ALA B 1 42 ? -10.039 -2.787 11.852 1 87.06 42 ALA B O 1
ATOM 1014 N N . GLY B 1 43 ? -11.469 -1.284 11.328 1 84.81 43 GLY B N 1
ATOM 1015 C CA . GLY B 1 43 ? -12.609 -2.059 11.797 1 84.81 43 GLY B CA 1
ATOM 1016 C C . GLY B 1 43 ? -13.383 -2.717 10.672 1 84.81 43 GLY B C 1
ATOM 1017 O O . GLY B 1 43 ? -14.375 -3.412 10.914 1 84.81 43 GLY B O 1
ATOM 1018 N N . ARG B 1 44 ? -12.805 -2.621 9.531 1 88.56 44 ARG B N 1
ATOM 1019 C CA . ARG B 1 44 ? -13.508 -3.186 8.383 1 88.56 44 ARG B CA 1
ATOM 1020 C C . ARG B 1 44 ? -13.25 -4.684 8.266 1 88.56 44 ARG B C 1
ATOM 1022 O O . ARG B 1 44 ? -12.117 -5.141 8.438 1 88.56 44 ARG B O 1
ATOM 1029 N N . GLN B 1 45 ? -14.359 -5.41 7.992 1 89.56 45 GLN B N 1
ATOM 1030 C CA . GLN B 1 45 ? -14.242 -6.832 7.672 1 89.56 45 GLN B CA 1
ATOM 1031 C C . GLN B 1 45 ? -13.531 -7.039 6.34 1 89.56 45 GLN B C 1
ATOM 1033 O O . GLN B 1 45 ? -13.914 -6.457 5.324 1 89.56 45 GLN B O 1
ATOM 1038 N N . ARG B 1 46 ? -12.477 -7.867 6.465 1 90.5 46 ARG B N 1
ATOM 1039 C CA . ARG B 1 46 ? -11.711 -8.086 5.246 1 90.5 46 ARG B CA 1
ATOM 1040 C C . ARG B 1 46 ? -12.07 -9.422 4.602 1 90.5 46 ARG B C 1
ATOM 1042 O O . ARG B 1 46 ? -12.445 -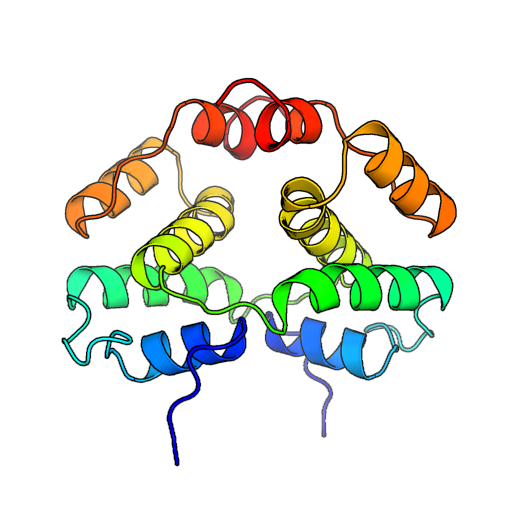10.367 5.297 1 90.5 46 ARG B O 1
ATOM 1049 N N . SER B 1 47 ? -12.055 -9.523 3.256 1 85.25 47 SER B N 1
ATOM 1050 C CA . SER B 1 47 ? -12.312 -10.75 2.51 1 85.25 47 SER B CA 1
ATOM 1051 C C . SER B 1 47 ? -11.305 -10.93 1.374 1 85.25 47 SER B C 1
ATOM 1053 O O . SER B 1 47 ? -11.219 -12.008 0.784 1 85.25 47 SER B O 1
ATOM 1055 N N . GLY B 1 48 ? -10.492 -10.031 1.097 1 89.56 48 GLY B N 1
ATOM 1056 C CA . GLY B 1 48 ? -9.742 -10.008 -0.146 1 89.56 48 GLY B CA 1
ATOM 1057 C C . GLY B 1 48 ? -8.266 -10.305 0.045 1 89.56 48 GLY B C 1
ATOM 1058 O O . GLY B 1 48 ? -7.406 -9.562 -0.434 1 89.56 48 GLY B O 1
ATOM 1059 N N . VAL B 1 49 ? -7.957 -11.539 0.591 1 96 49 VAL B N 1
ATOM 1060 C CA . VAL B 1 49 ? -6.562 -11.867 0.858 1 96 49 VAL B CA 1
ATOM 1061 C C . VAL B 1 49 ? -5.773 -11.883 -0.451 1 96 49 VAL B C 1
ATOM 1063 O O . VAL B 1 49 ? -4.75 -11.211 -0.576 1 96 49 VAL B O 1
ATOM 1066 N N . SER B 1 50 ? -6.332 -12.609 -1.413 1 96.56 50 SER B N 1
ATOM 1067 C CA . SER B 1 50 ? -5.664 -12.703 -2.707 1 96.56 50 SER B CA 1
ATOM 1068 C C . SER B 1 50 ? -5.57 -11.336 -3.377 1 96.56 50 SER B C 1
ATOM 1070 O O . SER B 1 50 ? -4.527 -10.977 -3.932 1 96.56 50 SER B O 1
ATOM 1072 N N . ASN B 1 51 ? -6.574 -10.586 -3.258 1 95.56 51 ASN B N 1
ATOM 1073 C CA . ASN B 1 51 ? -6.578 -9.25 -3.846 1 95.56 51 ASN B CA 1
ATOM 1074 C C . ASN B 1 51 ? -5.531 -8.352 -3.193 1 95.56 51 ASN B C 1
ATOM 1076 O O . ASN B 1 51 ? -4.863 -7.574 -3.877 1 95.56 51 ASN B O 1
ATOM 1080 N N . THR B 1 52 ? -5.449 -8.438 -1.947 1 96.44 52 THR B N 1
ATOM 1081 C CA . THR B 1 52 ? -4.465 -7.629 -1.243 1 96.44 52 THR B CA 1
ATOM 1082 C C . THR B 1 52 ? -3.047 -8.062 -1.609 1 96.44 52 THR B C 1
ATOM 1084 O O . THR B 1 52 ? -2.168 -7.223 -1.814 1 96.44 52 THR B O 1
ATOM 1087 N N . MET B 1 53 ? -2.854 -9.336 -1.756 1 98.19 53 MET B N 1
ATOM 1088 C CA . MET B 1 53 ? -1.558 -9.836 -2.211 1 98.19 53 MET B CA 1
ATOM 1089 C C . MET B 1 53 ? -1.196 -9.242 -3.57 1 98.19 53 MET B C 1
ATOM 1091 O O . MET B 1 53 ? -0.085 -8.75 -3.76 1 98.19 53 MET B O 1
ATOM 1095 N N . ARG B 1 54 ? -2.164 -9.344 -4.402 1 98.75 54 ARG B N 1
ATOM 1096 C CA . ARG B 1 54 ? -1.907 -8.836 -5.746 1 98.75 54 ARG B CA 1
ATOM 1097 C C . ARG B 1 54 ? -1.561 -7.352 -5.719 1 98.75 54 ARG B C 1
ATOM 1099 O O . ARG B 1 54 ? -0.627 -6.914 -6.395 1 98.75 54 ARG B O 1
ATOM 1106 N N . SER B 1 55 ? -2.344 -6.645 -4.965 1 97.56 55 SER B N 1
ATOM 1107 C CA . SER B 1 55 ? -2.141 -5.203 -4.891 1 97.56 55 SER B CA 1
ATOM 1108 C C . SER B 1 55 ? -0.746 -4.867 -4.375 1 97.56 55 SER B C 1
ATOM 1110 O O . SER B 1 55 ? -0.085 -3.967 -4.895 1 97.56 55 SER B O 1
ATOM 1112 N N . ARG B 1 56 ? -0.309 -5.547 -3.395 1 97.75 56 ARG B N 1
ATOM 1113 C CA . ARG B 1 56 ? 1.02 -5.316 -2.836 1 97.75 56 ARG B CA 1
ATOM 1114 C C . ARG B 1 56 ? 2.107 -5.746 -3.812 1 97.75 56 ARG B C 1
ATOM 1116 O O . ARG B 1 56 ? 3.125 -5.062 -3.957 1 97.75 56 ARG B O 1
ATOM 1123 N N . ILE B 1 57 ? 1.888 -6.859 -4.469 1 98.62 57 ILE B N 1
ATOM 1124 C CA . ILE B 1 57 ? 2.836 -7.34 -5.469 1 98.62 57 ILE B CA 1
ATOM 1125 C C . ILE B 1 57 ? 2.986 -6.301 -6.578 1 98.62 57 ILE B C 1
ATOM 1127 O O . ILE B 1 57 ? 4.105 -5.98 -6.988 1 98.62 57 ILE B O 1
ATOM 1131 N N . VAL B 1 58 ? 1.899 -5.77 -7.027 1 98.69 58 VAL B N 1
ATOM 1132 C CA . VAL B 1 58 ? 1.942 -4.793 -8.109 1 98.69 58 VAL B CA 1
ATOM 1133 C C . VAL B 1 58 ? 2.664 -3.531 -7.641 1 98.69 58 VAL B C 1
ATOM 1135 O O . VAL B 1 58 ? 3.562 -3.033 -8.32 1 98.69 58 VAL B O 1
ATOM 1138 N N . ARG B 1 59 ? 2.342 -3.059 -6.465 1 97.19 59 ARG B N 1
ATOM 1139 C CA . ARG B 1 59 ? 2.902 -1.813 -5.945 1 97.19 59 ARG B CA 1
ATOM 1140 C C . ARG B 1 59 ? 4.406 -1.94 -5.723 1 97.19 59 ARG B C 1
ATOM 1142 O O . ARG B 1 59 ? 5.176 -1.074 -6.141 1 97.19 59 ARG B O 1
ATOM 1149 N N . ILE B 1 60 ? 4.793 -2.979 -5.164 1 96.62 60 ILE B N 1
ATOM 1150 C CA . ILE B 1 60 ? 6.203 -3.156 -4.832 1 96.62 60 ILE B CA 1
ATOM 1151 C C . ILE B 1 60 ? 6.961 -3.666 -6.055 1 96.62 60 ILE B C 1
ATOM 1153 O O . ILE B 1 60 ? 8.078 -3.215 -6.332 1 96.62 60 ILE B O 1
ATOM 1157 N N . GLY B 1 61 ? 6.344 -4.637 -6.789 1 98.06 61 GLY B N 1
ATOM 1158 C CA . GLY B 1 61 ? 6.992 -5.215 -7.953 1 98.06 61 GLY B CA 1
ATOM 1159 C C . GLY B 1 61 ? 7.309 -4.195 -9.031 1 98.06 61 GLY B C 1
ATOM 1160 O O . GLY B 1 61 ? 8.352 -4.27 -9.68 1 98.06 61 GLY B O 1
ATOM 1161 N N . ALA B 1 62 ? 6.457 -3.273 -9.211 1 97.88 62 ALA B N 1
ATOM 1162 C CA . ALA B 1 62 ? 6.621 -2.291 -10.281 1 97.88 62 ALA B CA 1
ATOM 1163 C C . ALA B 1 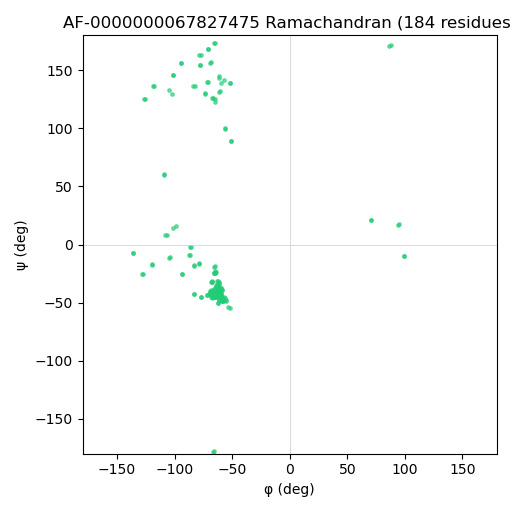62 ? 7.848 -1.418 -10.039 1 97.88 62 ALA B C 1
ATOM 1165 O O . ALA B 1 62 ? 8.367 -0.792 -10.969 1 97.88 62 ALA B O 1
ATOM 1166 N N . LYS B 1 63 ? 8.344 -1.363 -8.82 1 94.62 63 LYS B N 1
ATOM 1167 C CA . LYS B 1 63 ? 9.539 -0.583 -8.516 1 94.62 63 LYS B CA 1
ATOM 1168 C C . LYS B 1 63 ? 10.805 -1.327 -8.93 1 94.62 63 LYS B C 1
ATOM 1170 O O . LYS B 1 63 ? 11.883 -0.729 -9.031 1 94.62 63 LYS B O 1
ATOM 1175 N N . HIS B 1 64 ? 10.703 -2.605 -9.172 1 96.69 64 HIS B N 1
ATOM 1176 C CA . HIS B 1 64 ? 11.898 -3.426 -9.305 1 96.69 64 HIS B CA 1
ATOM 1177 C C . HIS B 1 64 ? 11.867 -4.242 -10.594 1 96.69 64 HIS B C 1
ATOM 1179 O O . HIS B 1 64 ? 12.906 -4.703 -11.07 1 96.69 64 HIS B O 1
ATOM 1185 N N . ILE B 1 65 ? 10.711 -4.535 -11.125 1 98 65 ILE B N 1
ATOM 1186 C CA . ILE B 1 65 ? 10.516 -5.469 -12.227 1 98 65 ILE B CA 1
ATOM 1187 C C . ILE B 1 65 ? 9.922 -4.738 -13.43 1 98 65 ILE B C 1
ATOM 1189 O O . ILE B 1 65 ? 8.992 -3.941 -13.281 1 98 65 ILE B O 1
ATOM 1193 N N . VAL B 1 66 ? 10.461 -5.051 -14.57 1 98.5 66 VAL B N 1
ATOM 1194 C CA . VAL B 1 66 ? 9.938 -4.391 -15.766 1 98.5 66 VAL B CA 1
ATOM 1195 C C . VAL B 1 66 ? 8.523 -4.883 -16.047 1 98.5 66 VAL B C 1
ATOM 1197 O O . VAL B 1 66 ? 8.148 -5.988 -15.641 1 98.5 66 VAL B O 1
ATOM 1200 N N . GLN B 1 67 ? 7.77 -4.102 -16.734 1 98.62 67 GLN B N 1
ATOM 1201 C CA . GLN B 1 67 ? 6.336 -4.289 -16.938 1 98.62 67 GLN B CA 1
ATOM 1202 C C . GLN B 1 67 ? 6.031 -5.688 -17.453 1 98.62 67 GLN B C 1
ATOM 1204 O O . GLN B 1 67 ? 5.207 -6.406 -16.891 1 98.62 67 GLN B O 1
ATOM 1209 N N . ALA B 1 68 ? 6.656 -6.074 -18.547 1 98.5 68 ALA B N 1
ATOM 1210 C CA . ALA B 1 68 ? 6.355 -7.344 -19.203 1 98.5 68 ALA B CA 1
ATOM 1211 C C . ALA B 1 68 ? 6.637 -8.523 -18.281 1 98.5 68 ALA B C 1
ATOM 1213 O O . ALA B 1 68 ? 5.875 -9.492 -18.25 1 98.5 68 ALA B O 1
ATOM 1214 N N . GLU B 1 69 ? 7.684 -8.414 -17.578 1 98.81 69 GLU B N 1
ATOM 1215 C CA . GLU B 1 69 ? 8.062 -9.492 -16.672 1 98.81 69 GLU B CA 1
ATOM 1216 C C . GLU B 1 69 ? 7.094 -9.594 -15.492 1 98.81 69 GLU B C 1
ATOM 1218 O O . GLU B 1 69 ? 6.691 -10.688 -15.109 1 98.81 69 GLU B O 1
ATOM 1223 N N . LEU B 1 70 ? 6.719 -8.43 -14.953 1 98.81 70 LEU B N 1
ATOM 1224 C CA . LEU B 1 70 ? 5.762 -8.453 -13.852 1 98.81 70 LEU B CA 1
ATOM 1225 C C . LEU B 1 70 ? 4.418 -9.008 -14.312 1 98.81 70 LEU B C 1
ATOM 1227 O O . LEU B 1 70 ? 3.781 -9.773 -13.586 1 98.81 70 LEU B O 1
ATOM 1231 N N . ASP B 1 71 ? 4.02 -8.641 -15.445 1 98.69 71 ASP B N 1
ATOM 1232 C CA . ASP B 1 71 ? 2.781 -9.164 -16.016 1 98.69 71 ASP B CA 1
ATOM 1233 C C . ASP B 1 71 ? 2.811 -10.688 -16.078 1 98.69 71 ASP B C 1
ATOM 1235 O O . ASP B 1 71 ? 1.869 -11.352 -15.641 1 98.69 71 ASP B O 1
ATOM 1239 N N . GLN B 1 72 ? 3.893 -11.188 -16.547 1 98.75 72 GLN B N 1
ATOM 1240 C CA . GLN B 1 72 ? 4.031 -12.625 -16.703 1 98.75 72 GLN B CA 1
ATOM 1241 C C . GLN B 1 72 ? 4.082 -13.328 -15.344 1 98.75 72 GLN B C 1
ATOM 1243 O O . GLN B 1 72 ? 3.504 -14.398 -15.172 1 98.75 72 GLN B O 1
ATOM 1248 N N . LYS B 1 73 ? 4.738 -12.727 -14.438 1 98.88 73 LYS B N 1
ATOM 1249 C CA . LYS B 1 73 ? 4.812 -13.297 -13.102 1 98.88 73 LYS B CA 1
ATOM 1250 C C . LYS B 1 73 ? 3.428 -13.375 -12.461 1 98.88 73 LYS B C 1
ATOM 1252 O O . LYS B 1 73 ? 3.09 -14.367 -11.812 1 98.88 73 LYS B O 1
ATOM 1257 N N . LEU B 1 74 ? 2.666 -12.344 -12.688 1 98.94 74 LEU B N 1
ATOM 1258 C CA . LEU B 1 74 ? 1.303 -12.336 -12.164 1 98.94 74 LEU B CA 1
ATOM 1259 C C . LEU B 1 74 ? 0.477 -13.461 -12.781 1 98.94 74 LEU B C 1
ATOM 1261 O O . LEU B 1 74 ? -0.169 -14.227 -12.055 1 98.94 74 LEU B O 1
ATOM 1265 N N . ILE B 1 75 ? 0.566 -13.641 -14 1 98.81 75 ILE B N 1
ATOM 1266 C CA . ILE B 1 75 ? -0.206 -14.648 -14.711 1 98.81 75 ILE B CA 1
ATOM 1267 C C . ILE B 1 75 ? 0.223 -16.047 -14.266 1 98.81 75 ILE B C 1
ATOM 1269 O O . ILE B 1 75 ? -0.62 -16.891 -13.945 1 98.81 75 ILE B O 1
ATOM 1273 N N . ASP B 1 76 ? 1.479 -16.266 -14.172 1 98.81 76 ASP B N 1
ATOM 1274 C CA . ASP B 1 76 ? 2.018 -17.562 -13.797 1 98.81 76 ASP B CA 1
ATOM 1275 C C . ASP B 1 76 ? 1.567 -17.969 -12.398 1 98.81 76 ASP B C 1
ATOM 1277 O O . ASP B 1 76 ? 1.355 -19.156 -12.125 1 98.81 76 ASP B O 1
ATOM 1281 N N . ALA B 1 77 ? 1.395 -17.016 -11.555 1 98.81 77 ALA B N 1
ATOM 1282 C CA . ALA B 1 77 ? 1.041 -17.297 -10.172 1 98.81 77 ALA B CA 1
ATOM 1283 C C . ALA B 1 77 ? -0.472 -17.406 -10 1 98.81 77 ALA B C 1
ATOM 1285 O O . ALA B 1 77 ? -0.959 -17.75 -8.922 1 98.81 77 ALA B O 1
ATOM 1286 N N . GLY B 1 78 ? -1.194 -17.031 -11.102 1 98.56 78 GLY B N 1
ATOM 1287 C CA . GLY B 1 78 ? -2.645 -17.141 -11.047 1 98.56 78 GLY B CA 1
ATOM 1288 C C . GLY B 1 78 ? -3.324 -15.852 -10.633 1 98.56 78 GLY B C 1
ATOM 1289 O O . GLY B 1 78 ? -4.465 -15.875 -10.164 1 98.56 78 GLY B O 1
ATOM 1290 N N . PHE B 1 79 ? -2.615 -14.719 -10.719 1 98.69 79 PHE B N 1
ATOM 1291 C CA . PHE B 1 79 ? -3.213 -13.406 -10.531 1 98.69 79 PHE B CA 1
ATOM 1292 C C . PHE B 1 79 ? -3.619 -12.797 -11.867 1 98.69 79 PHE B C 1
ATOM 1294 O O . PHE B 1 79 ? -3.117 -13.211 -12.922 1 98.69 79 PHE B O 1
ATOM 1301 N N . ALA B 1 80 ? -4.57 -11.898 -11.789 1 98.44 80 ALA B N 1
ATOM 1302 C CA . ALA B 1 80 ? -4.879 -11.117 -12.984 1 98.44 80 ALA B CA 1
ATOM 1303 C C . ALA B 1 80 ? -3.668 -10.305 -13.438 1 98.44 80 ALA B C 1
ATOM 1305 O O . ALA B 1 80 ? -2.934 -9.766 -12.602 1 98.44 80 ALA B O 1
ATOM 1306 N N . PRO B 1 81 ? -3.48 -10.172 -14.727 1 98.56 81 PRO B N 1
ATOM 1307 C CA . PRO B 1 81 ? -2.391 -9.336 -15.234 1 98.56 81 PRO B CA 1
ATOM 1308 C C . PRO B 1 81 ? -2.572 -7.859 -14.891 1 98.56 81 PRO B C 1
ATOM 1310 O O . PRO B 1 81 ? -3.592 -7.477 -14.32 1 98.56 81 PRO B O 1
ATOM 1313 N N . LEU B 1 82 ? -1.591 -7.098 -15.188 1 98.62 82 LEU B N 1
ATOM 1314 C CA . LEU B 1 82 ? -1.658 -5.664 -14.93 1 98.62 82 LEU B CA 1
ATOM 1315 C C . LEU B 1 82 ? -2.809 -5.027 -15.703 1 98.62 82 LEU B C 1
ATOM 1317 O O . LEU B 1 82 ? -3.002 -5.312 -16.891 1 98.62 82 LEU B O 1
ATOM 1321 N N . LYS B 1 83 ? -3.561 -4.234 -14.961 1 96.69 83 LYS B N 1
ATOM 1322 C CA . LYS B 1 83 ? -4.594 -3.432 -15.609 1 96.69 83 LYS B CA 1
ATOM 1323 C C . LYS B 1 83 ? -3.992 -2.205 -16.281 1 96.69 83 LYS B C 1
ATOM 1325 O O . LYS B 1 83 ? -2.904 -1.757 -15.914 1 96.69 83 LYS B O 1
ATOM 1330 N N . ASP B 1 84 ? -4.766 -1.584 -17.188 1 95.75 84 ASP B N 1
ATOM 1331 C CA . ASP B 1 84 ? -4.297 -0.407 -17.906 1 95.75 84 ASP B CA 1
ATOM 1332 C C . ASP B 1 84 ? -3.973 0.735 -16.953 1 95.75 84 ASP B C 1
ATOM 1334 O O . ASP B 1 84 ? -2.955 1.413 -17.109 1 95.75 84 ASP B O 1
ATOM 1338 N N . LYS B 1 85 ? -4.762 0.95 -16 1 95.5 85 LYS B N 1
ATOM 1339 C CA . LYS B 1 85 ? -4.539 2.055 -15.078 1 95.5 85 LYS B CA 1
ATOM 1340 C C . LYS B 1 85 ? -3.307 1.809 -14.211 1 95.5 85 LYS B C 1
ATOM 1342 O O . LYS B 1 85 ? -2.604 2.75 -13.844 1 95.5 85 LYS B O 1
ATOM 1347 N N . GLU B 1 86 ? -3.092 0.558 -13.938 1 97.19 86 GLU B N 1
ATOM 1348 C CA . GLU B 1 86 ? -1.879 0.221 -13.203 1 97.19 86 GLU B CA 1
ATOM 1349 C C . GLU B 1 86 ? -0.631 0.482 -14.039 1 97.19 86 GLU B C 1
ATOM 1351 O O . GLU B 1 86 ? 0.357 1.024 -13.539 1 97.19 86 GLU B O 1
ATOM 1356 N N . ILE B 1 87 ? -0.74 0.032 -15.234 1 97.56 87 ILE B N 1
ATOM 1357 C CA . ILE B 1 87 ? 0.375 0.25 -16.156 1 97.56 87 ILE B CA 1
ATOM 1358 C C . ILE B 1 87 ? 0.649 1.747 -16.281 1 97.56 87 ILE B C 1
ATOM 1360 O O . ILE B 1 87 ? 1.796 2.188 -16.172 1 97.56 87 ILE B O 1
ATOM 1364 N N . ALA B 1 88 ? -0.346 2.537 -16.469 1 95.25 88 ALA B N 1
ATOM 1365 C CA . ALA B 1 88 ? -0.203 3.984 -16.594 1 95.25 88 ALA B CA 1
ATOM 1366 C C . ALA B 1 88 ? 0.378 4.602 -15.328 1 95.25 88 ALA B C 1
ATOM 1368 O O . ALA B 1 88 ? 1.233 5.484 -15.398 1 95.25 88 ALA B O 1
ATOM 1369 N N . PHE B 1 89 ? 0.024 4.16 -14.25 1 96.44 89 PHE B N 1
ATOM 1370 C CA . PHE B 1 89 ? 0.427 4.738 -12.977 1 96.44 89 PHE B CA 1
ATOM 1371 C C . PHE B 1 89 ? 1.859 4.348 -12.633 1 96.44 89 PHE B C 1
ATOM 1373 O O . PHE B 1 89 ? 2.67 5.199 -12.266 1 96.44 89 PHE B O 1
ATOM 1380 N N . PHE B 1 90 ? 2.154 3.061 -12.82 1 97.31 90 PHE B N 1
ATOM 1381 C CA . PHE B 1 90 ? 3.408 2.564 -12.273 1 97.31 90 PHE B CA 1
ATOM 1382 C C . PHE B 1 90 ? 4.52 2.619 -13.312 1 97.31 90 PHE B C 1
ATOM 1384 O O . PHE B 1 90 ? 5.699 2.713 -12.969 1 97.31 90 PHE B O 1
ATOM 1391 N N . TYR B 1 91 ? 4.168 2.582 -14.562 1 96.88 91 TYR B N 1
ATOM 1392 C CA . TYR B 1 91 ? 5.199 2.492 -15.594 1 96.88 91 TYR B CA 1
ATOM 1393 C C . TYR B 1 91 ? 5.141 3.691 -16.531 1 96.88 91 TYR B C 1
ATOM 1395 O O . TYR B 1 91 ? 6.031 3.881 -17.359 1 96.88 91 TYR B O 1
ATOM 1403 N N . GLY B 1 92 ? 3.949 4.352 -16.438 1 88.75 92 GLY B N 1
ATOM 1404 C CA . GLY B 1 92 ? 3.816 5.512 -17.312 1 88.75 92 GLY B CA 1
ATOM 1405 C C . GLY B 1 92 ? 4.773 6.637 -16.953 1 88.75 92 GLY B C 1
ATOM 1406 O O . GLY B 1 92 ? 5.551 6.52 -16 1 88.75 92 GLY B O 1
ATOM 1407 N N . ALA B 1 93 ? 4.625 7.613 -17.656 1 74.06 93 ALA B N 1
ATOM 1408 C CA . ALA B 1 93 ? 5.508 8.766 -17.5 1 74.06 93 ALA B CA 1
ATOM 1409 C C . ALA B 1 93 ? 5.328 9.422 -16.141 1 74.06 93 ALA B C 1
ATOM 1411 O O . ALA B 1 93 ? 4.215 9.477 -15.609 1 74.06 93 ALA B O 1
ATOM 1412 N N . LYS B 1 94 ? 6.352 9.516 -15.414 1 63.72 94 LYS B N 1
ATOM 1413 C CA . LYS B 1 94 ? 6.387 10.164 -14.102 1 63.72 94 LYS B CA 1
ATOM 1414 C C . LYS B 1 94 ? 6.16 11.664 -14.219 1 63.72 94 LYS B C 1
ATOM 1416 O O . LYS B 1 94 ? 6.48 12.266 -15.25 1 63.72 94 LYS B O 1
#

Solvent-accessible surface area (backbone atoms 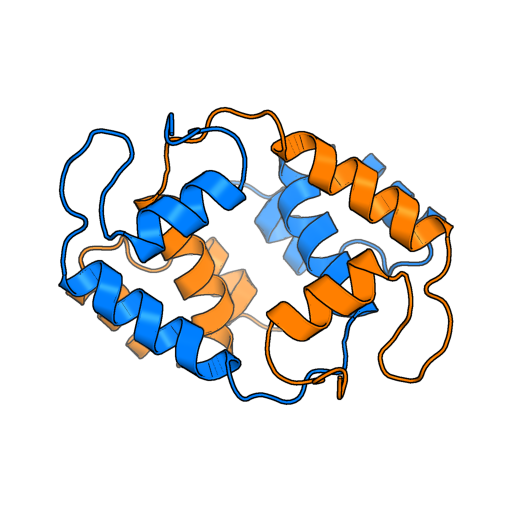only — not comparable to full-atom values): 10694 Å² total; per-residue (Å²): 124,84,80,56,48,44,18,67,64,28,46,53,51,28,60,75,68,39,31,44,95,87,64,46,73,50,59,62,53,42,53,50,51,44,52,56,40,55,51,72,46,49,76,37,80,56,83,53,56,70,56,49,48,50,52,51,36,52,63,52,31,48,77,77,38,58,66,71,58,47,32,49,52,29,44,74,35,71,43,77,54,76,48,71,60,51,45,48,56,63,70,34,85,128,124,84,81,59,47,42,17,69,65,25,45,53,51,27,60,75,69,41,30,43,96,88,65,48,70,51,58,62,53,43,52,52,51,44,52,55,42,56,51,72,46,47,77,36,80,56,83,51,56,69,57,51,47,50,52,50,37,51,65,53,32,49,77,76,40,57,67,71,58,47,31,49,52,28,44,74,35,71,41,77,54,76,47,71,60,52,45,48,58,63,69,35,86,126

Organism: Synechocystis sp. (strain ATCC 27184 / PCC 6803 / Kazusa) (NCBI:txid1111708)

InterPro domains:
  IPR025149 Protein of unknown function DUF4090 [NF050008] (7-92)
  IPR025149 Protein of unknown function DUF4090 [PF13319] (7-90)